Protein AF-A0A800DPT1-F1 (afdb_monomer_lite)

pLDDT: mean 88.55, std 8.35, range [50.19, 98.31]

Structure (mmCIF, N/CA/C/O backbone):
data_AF-A0A800DPT1-F1
#
_entry.id   AF-A0A800DPT1-F1
#
loop_
_atom_site.group_PDB
_atom_site.id
_atom_site.type_symbol
_atom_site.label_atom_id
_atom_site.label_alt_id
_atom_site.label_comp_id
_atom_site.label_asym_id
_atom_site.label_entity_id
_atom_site.label_seq_id
_atom_site.pdbx_PDB_ins_code
_atom_site.Cartn_x
_atom_site.Cartn_y
_atom_site.Cartn_z
_atom_site.occupancy
_atom_site.B_iso_or_equiv
_atom_site.auth_seq_id
_atom_site.auth_comp_id
_atom_site.auth_asym_id
_atom_site.auth_atom_id
_atom_site.pdbx_PDB_model_num
ATOM 1 N N . MET A 1 1 ? -18.179 3.744 8.480 1.00 50.19 1 MET A N 1
ATOM 2 C CA . MET A 1 1 ? -17.942 2.940 9.704 1.00 50.19 1 MET A CA 1
ATOM 3 C C . MET A 1 1 ? -17.709 1.507 9.277 1.00 50.19 1 MET A C 1
ATOM 5 O O . MET A 1 1 ? -18.577 0.969 8.603 1.00 50.19 1 MET A O 1
ATOM 9 N N . SER A 1 2 ? -16.571 0.901 9.620 1.00 64.25 2 SER A N 1
ATOM 10 C CA . SER A 1 2 ? -16.361 -0.520 9.326 1.00 64.25 2 SER A CA 1
ATOM 11 C C . SER A 1 2 ? -17.276 -1.375 10.207 1.00 64.25 2 SER A C 1
ATOM 13 O O . SER A 1 2 ? -17.475 -1.091 11.391 1.00 64.25 2 SER A O 1
ATOM 15 N N . SER A 1 3 ? -17.874 -2.408 9.622 1.00 71.88 3 SER A N 1
ATOM 16 C CA . SER A 1 3 ? -18.815 -3.311 10.294 1.00 71.88 3 SER A CA 1
ATOM 17 C C . SER A 1 3 ? -18.182 -4.018 11.504 1.00 71.88 3 SER A C 1
ATOM 19 O O . SER A 1 3 ? -18.831 -4.177 12.540 1.00 71.88 3 SER A O 1
ATOM 21 N N . SER A 1 4 ? -16.879 -4.304 11.440 1.00 73.38 4 SER A N 1
ATOM 22 C CA . SER A 1 4 ? -16.070 -4.811 12.557 1.00 73.38 4 SER A CA 1
ATOM 23 C C . SER A 1 4 ? -16.075 -3.917 13.804 1.00 73.38 4 SER A C 1
ATOM 25 O O . SER A 1 4 ? -16.118 -4.417 14.928 1.00 73.38 4 SER A O 1
ATOM 27 N N . VAL A 1 5 ? -16.036 -2.588 13.647 1.00 72.31 5 VAL A N 1
ATOM 28 C CA . VAL A 1 5 ? -16.078 -1.645 14.783 1.00 72.31 5 VAL A CA 1
ATOM 29 C C . VAL A 1 5 ? -17.421 -1.732 15.498 1.00 72.31 5 VAL A C 1
ATOM 31 O O . VAL A 1 5 ? -17.478 -1.713 16.730 1.00 72.31 5 VAL A O 1
ATOM 34 N N . LEU A 1 6 ? -18.500 -1.857 14.725 1.00 81.69 6 LEU A N 1
ATOM 35 C CA . LEU A 1 6 ? -19.847 -1.996 15.261 1.00 81.69 6 LEU A CA 1
ATOM 36 C C . LEU A 1 6 ? -19.978 -3.292 16.073 1.00 81.69 6 LEU A C 1
ATOM 38 O O . LEU A 1 6 ? -20.533 -3.265 17.169 1.00 81.69 6 LEU A O 1
ATOM 42 N N . ALA A 1 7 ? -19.399 -4.394 15.583 1.00 85.25 7 ALA A N 1
ATOM 43 C CA . ALA A 1 7 ? -19.399 -5.680 16.277 1.00 85.25 7 ALA A CA 1
ATOM 44 C C . ALA A 1 7 ? -18.674 -5.608 17.635 1.00 85.25 7 ALA A C 1
ATOM 46 O O . ALA A 1 7 ? -19.213 -6.047 18.652 1.00 85.25 7 ALA A O 1
ATOM 47 N N . VAL A 1 8 ? -17.491 -4.985 17.699 1.00 82.31 8 VAL A N 1
ATOM 48 C CA . VAL A 1 8 ? -16.761 -4.820 18.973 1.00 82.31 8 VAL A CA 1
ATOM 49 C C . VAL A 1 8 ? -17.542 -3.936 19.956 1.00 82.31 8 VAL A C 1
ATOM 51 O O . VAL A 1 8 ? -17.679 -4.282 21.133 1.00 82.31 8 VAL A O 1
ATOM 54 N N . ALA A 1 9 ? -18.122 -2.828 19.487 1.00 81.44 9 ALA A N 1
ATOM 55 C CA . ALA A 1 9 ? -18.958 -1.962 20.320 1.00 81.44 9 ALA A CA 1
ATOM 56 C C . ALA A 1 9 ? -20.220 -2.685 20.829 1.00 81.44 9 ALA A C 1
ATOM 58 O O . ALA A 1 9 ? -20.610 -2.520 21.986 1.00 81.44 9 ALA A O 1
ATOM 59 N N . GLN A 1 10 ? -20.834 -3.526 19.995 1.00 87.62 10 GLN A N 1
ATOM 60 C CA . GLN A 1 10 ? -21.998 -4.339 20.343 1.00 87.62 10 GLN A CA 1
ATOM 61 C C . GLN A 1 10 ? -21.670 -5.391 21.412 1.00 87.62 10 GLN A C 1
ATOM 63 O O . GLN A 1 10 ? -22.459 -5.584 22.341 1.00 87.62 10 GLN A O 1
ATOM 68 N N . ILE A 1 11 ? -20.488 -6.014 21.347 1.00 88.56 11 ILE A N 1
ATOM 69 C CA . ILE A 1 11 ? -19.992 -6.921 22.394 1.00 88.56 11 ILE A CA 1
ATOM 70 C C . ILE A 1 11 ? -19.881 -6.182 23.730 1.00 88.56 11 ILE A C 1
ATOM 72 O O . ILE A 1 11 ? -20.414 -6.650 24.738 1.00 88.56 11 ILE A O 1
ATOM 76 N N . LEU A 1 12 ? -19.269 -4.997 23.742 1.00 85.12 12 LEU A N 1
ATOM 77 C CA . LEU A 1 12 ? -19.164 -4.179 24.952 1.00 85.12 12 LEU A CA 1
ATOM 78 C C . LEU A 1 12 ? -20.539 -3.771 25.491 1.00 85.12 12 LEU A C 1
ATOM 80 O O . LEU A 1 12 ? -20.797 -3.924 26.684 1.00 85.12 12 LEU A O 1
ATOM 84 N N . ALA A 1 13 ? -21.449 -3.320 24.626 1.00 85.25 13 ALA A N 1
ATOM 85 C CA . ALA A 1 13 ? -22.810 -2.970 25.022 1.00 85.25 13 ALA A CA 1
ATOM 86 C C . ALA A 1 13 ? -23.535 -4.157 25.676 1.00 85.25 13 ALA A C 1
ATOM 88 O O . ALA A 1 13 ? -24.132 -3.997 26.742 1.00 85.25 13 ALA A O 1
ATOM 89 N N . SER A 1 14 ? -23.424 -5.358 25.098 1.00 90.75 14 SER A N 1
ATOM 90 C CA . SER A 1 14 ? -24.012 -6.571 25.678 1.00 90.75 14 SER A CA 1
ATOM 91 C C . SER A 1 14 ? -23.458 -6.876 27.077 1.00 90.75 14 SER A C 1
ATOM 93 O O . SER A 1 14 ? -24.219 -7.200 27.989 1.00 90.75 14 SER A O 1
ATOM 95 N N . PHE A 1 15 ? -22.151 -6.680 27.287 1.00 88.19 15 PHE A N 1
ATOM 96 C CA . PHE A 1 15 ? -21.505 -6.866 28.583 1.00 88.19 15 PHE A CA 1
ATOM 97 C C . PHE A 1 15 ? -21.986 -5.841 29.626 1.00 88.19 15 PHE A C 1
ATOM 99 O O . PHE A 1 15 ? -22.290 -6.201 30.765 1.00 88.19 15 PHE A O 1
ATOM 106 N N . PHE A 1 16 ? -22.124 -4.564 29.262 1.00 84.38 16 PHE A N 1
ATOM 107 C CA . PHE A 1 16 ? -22.626 -3.554 30.202 1.00 84.38 16 PHE A CA 1
ATOM 108 C C . PHE A 1 16 ? -24.087 -3.776 30.574 1.00 84.38 16 PHE A C 1
ATOM 110 O O . PHE A 1 16 ? -24.449 -3.613 31.741 1.00 84.38 16 PHE A O 1
ATOM 117 N N . ILE A 1 17 ? -24.919 -4.183 29.614 1.00 86.06 17 ILE A N 1
ATOM 118 C CA . ILE A 1 17 ? -26.337 -4.446 29.859 1.00 86.06 17 ILE A CA 1
ATOM 119 C C . ILE A 1 17 ? -26.505 -5.622 30.821 1.00 86.06 17 ILE A C 1
ATOM 121 O O . ILE A 1 17 ? -27.217 -5.483 31.818 1.00 86.06 17 ILE A O 1
ATOM 125 N N . ILE A 1 18 ? -25.812 -6.746 30.596 1.00 89.88 18 ILE A N 1
ATOM 126 C CA . ILE A 1 18 ? -25.925 -7.905 31.492 1.00 89.88 18 ILE A CA 1
ATOM 127 C C . ILE A 1 18 ? -25.439 -7.566 32.905 1.00 89.88 18 ILE A C 1
ATOM 129 O O . ILE A 1 18 ? -26.120 -7.887 33.881 1.00 89.88 18 ILE A O 1
ATOM 133 N N . VAL A 1 19 ? -24.320 -6.844 33.035 1.00 86.44 19 VAL A N 1
ATOM 134 C CA . VAL A 1 19 ? -23.781 -6.422 34.336 1.00 86.44 19 VAL A CA 1
ATOM 135 C C . VAL A 1 19 ? -24.754 -5.483 35.053 1.00 86.44 19 VAL A C 1
ATOM 137 O O . VAL A 1 19 ? -25.053 -5.696 36.231 1.00 86.44 19 VAL A O 1
ATOM 140 N N . ALA A 1 20 ? -25.309 -4.487 34.358 1.00 83.75 20 ALA A N 1
ATOM 141 C CA . ALA A 1 20 ? -26.284 -3.561 34.928 1.00 83.75 20 ALA A CA 1
ATOM 142 C C . ALA A 1 20 ? -27.559 -4.286 35.389 1.00 83.75 20 ALA A C 1
ATOM 144 O O . ALA A 1 20 ? -28.001 -4.093 36.525 1.00 83.75 20 ALA A O 1
ATOM 145 N N . CYS A 1 21 ? -28.118 -5.171 34.559 1.00 87.88 21 CYS A N 1
ATOM 146 C CA . CYS A 1 21 ? -29.296 -5.969 34.897 1.00 87.88 21 CYS A CA 1
ATOM 147 C C . CYS A 1 21 ? -29.053 -6.887 36.101 1.00 87.88 21 CYS A C 1
ATOM 149 O O . CYS A 1 21 ? -29.918 -6.988 36.974 1.00 87.88 21 CYS A O 1
ATOM 151 N N . ILE A 1 22 ? -27.872 -7.509 36.201 1.00 88.12 22 ILE A N 1
ATOM 152 C CA . ILE A 1 22 ? -27.491 -8.332 37.356 1.00 88.12 22 ILE A CA 1
ATOM 153 C C . ILE A 1 22 ? -27.412 -7.476 38.625 1.00 88.12 22 ILE A C 1
ATOM 155 O O . ILE A 1 22 ? -28.002 -7.838 39.645 1.00 88.12 22 ILE A O 1
ATOM 159 N N . ILE A 1 23 ? -26.733 -6.326 38.578 1.00 84.00 23 ILE A N 1
ATOM 160 C CA . ILE A 1 23 ? -26.585 -5.436 39.740 1.00 84.00 23 ILE A CA 1
ATOM 161 C C . ILE A 1 23 ? -27.954 -4.937 40.211 1.00 84.00 23 ILE A C 1
ATOM 163 O O . ILE A 1 23 ? -28.285 -5.063 41.395 1.00 84.00 23 ILE A O 1
ATOM 167 N N . ILE A 1 24 ? -28.772 -4.414 39.294 1.00 85.12 24 ILE A N 1
ATOM 168 C CA . ILE A 1 24 ? -30.122 -3.918 39.592 1.00 85.12 24 ILE A CA 1
ATOM 169 C C . ILE A 1 24 ? -30.985 -5.053 40.147 1.00 85.12 24 ILE A C 1
ATOM 171 O O . ILE A 1 24 ? -31.625 -4.890 41.188 1.00 85.12 24 ILE A O 1
ATOM 175 N N . GLY A 1 25 ? -30.947 -6.228 39.519 1.00 86.38 25 GLY A N 1
ATOM 176 C CA . GLY A 1 25 ? -31.664 -7.413 39.971 1.00 86.38 25 GLY A CA 1
ATOM 177 C C . GLY A 1 25 ? -31.289 -7.826 41.395 1.00 86.38 25 GLY A C 1
ATOM 178 O O . GLY A 1 25 ? -32.167 -8.024 42.234 1.00 86.38 25 GLY A O 1
ATOM 179 N N . ILE A 1 26 ? -29.995 -7.870 41.727 1.00 86.44 26 ILE A N 1
ATOM 180 C CA . ILE A 1 26 ? -29.515 -8.187 43.082 1.00 86.44 26 ILE A CA 1
ATOM 181 C C . ILE A 1 26 ? -29.998 -7.146 44.103 1.00 86.44 26 ILE A C 1
ATOM 183 O O . ILE A 1 26 ? -30.418 -7.507 45.211 1.00 86.44 26 ILE A O 1
ATOM 187 N N . LEU A 1 27 ? -29.965 -5.857 43.754 1.00 83.00 27 LEU A N 1
ATOM 188 C CA . LEU A 1 27 ? -30.471 -4.784 44.615 1.00 83.00 27 LEU A CA 1
ATOM 189 C C . LEU A 1 27 ? -31.980 -4.928 44.862 1.00 83.00 27 LEU A C 1
ATOM 191 O O . LEU A 1 27 ? -32.423 -4.833 46.012 1.00 83.00 27 LEU A O 1
ATOM 195 N N . MET A 1 28 ? -32.756 -5.233 43.820 1.00 85.69 28 MET A N 1
ATOM 196 C CA . MET A 1 28 ? -34.194 -5.487 43.921 1.00 85.69 28 MET A CA 1
ATOM 197 C C . MET A 1 28 ? -34.500 -6.731 44.764 1.00 85.69 28 MET A C 1
ATOM 199 O O . MET A 1 28 ? -35.394 -6.687 45.612 1.00 85.69 28 MET A O 1
ATOM 203 N N . ILE A 1 29 ? -33.726 -7.813 44.623 1.00 87.56 29 ILE A N 1
ATOM 204 C CA . ILE A 1 29 ? -33.856 -9.013 45.465 1.00 87.56 29 ILE A CA 1
ATOM 205 C C . ILE A 1 29 ? -33.628 -8.645 46.934 1.00 87.56 29 ILE A C 1
ATOM 207 O O . ILE A 1 29 ? -34.476 -8.938 47.779 1.00 87.56 29 ILE A O 1
ATOM 211 N N . LYS A 1 30 ? -32.546 -7.930 47.259 1.00 85.31 30 LYS A N 1
ATOM 212 C CA . LYS A 1 30 ? -32.282 -7.481 48.637 1.00 85.31 30 LYS A CA 1
ATOM 213 C C . LYS A 1 30 ? -33.417 -6.617 49.193 1.00 85.31 30 LYS A C 1
ATOM 215 O O . LYS A 1 30 ? -33.825 -6.802 50.340 1.00 85.31 30 LYS A O 1
ATOM 220 N N . HIS A 1 31 ? -33.949 -5.700 48.388 1.00 80.12 31 HIS A N 1
ATOM 221 C CA . HIS A 1 31 ? -35.068 -4.844 48.778 1.00 80.12 31 HIS A CA 1
ATOM 222 C C . HIS A 1 31 ? -36.358 -5.644 49.018 1.00 80.12 31 HIS A C 1
ATOM 224 O O . HIS A 1 31 ? -37.042 -5.449 50.022 1.00 80.12 31 HIS A O 1
ATOM 230 N N . SER A 1 32 ? -36.649 -6.613 48.152 1.00 85.50 32 SER A N 1
ATOM 231 C CA . SER A 1 32 ? -37.831 -7.470 48.258 1.00 85.50 32 SER A CA 1
ATOM 232 C C . SER A 1 32 ? -37.822 -8.364 49.503 1.00 85.50 32 SER A C 1
ATOM 234 O O . SER A 1 32 ? -38.871 -8.593 50.102 1.00 85.50 32 SER A O 1
ATOM 236 N N . ILE A 1 33 ? -36.642 -8.841 49.931 1.00 86.44 33 ILE A N 1
ATOM 237 C CA . ILE A 1 33 ? -36.474 -9.606 51.173 1.00 86.44 33 ILE A CA 1
ATOM 238 C C . ILE A 1 33 ? -36.823 -8.729 52.376 1.00 86.44 33 ILE A C 1
ATOM 240 O O . ILE A 1 33 ? -37.493 -9.196 53.291 1.00 86.44 33 ILE A O 1
ATOM 244 N N . ARG A 1 34 ? -36.434 -7.449 52.346 1.00 83.25 34 ARG A N 1
ATOM 245 C CA . ARG A 1 34 ? -36.701 -6.495 53.428 1.00 83.25 34 ARG A CA 1
ATOM 246 C C . ARG A 1 34 ? -38.187 -6.171 53.594 1.00 83.25 34 ARG A C 1
ATOM 248 O O . ARG A 1 34 ? -38.628 -5.997 54.720 1.00 83.25 34 ARG A O 1
ATOM 255 N N . ILE A 1 35 ? -38.935 -6.081 52.495 1.00 87.94 35 ILE A N 1
ATOM 256 C CA . ILE A 1 35 ? -40.368 -5.718 52.499 1.00 87.94 35 ILE A CA 1
ATOM 257 C C . ILE A 1 35 ? -41.266 -6.973 52.472 1.00 87.94 35 ILE A C 1
ATOM 259 O O . ILE A 1 35 ? -42.483 -6.870 52.412 1.00 87.94 35 ILE A O 1
ATOM 263 N N . GLN A 1 36 ? -40.677 -8.176 52.494 1.00 86.19 36 GLN A N 1
ATOM 264 C CA . GLN A 1 36 ? -41.390 -9.457 52.362 1.00 86.19 36 GLN A CA 1
ATOM 265 C C . GLN A 1 36 ? -42.333 -9.518 51.140 1.00 86.19 36 GLN A C 1
ATOM 267 O O . GLN A 1 36 ? -43.343 -10.216 51.137 1.00 86.19 36 GLN A O 1
ATOM 272 N N . SER A 1 37 ? -41.990 -8.812 50.058 1.00 87.81 37 SER A N 1
ATOM 273 C CA . SER A 1 37 ? -42.836 -8.732 48.865 1.00 87.81 37 SER A CA 1
ATOM 274 C C . SER A 1 37 ? -42.420 -9.762 47.817 1.00 87.81 37 SER A C 1
ATOM 276 O O . SER A 1 37 ? -41.357 -9.655 47.198 1.00 87.81 37 SER A O 1
ATOM 278 N N . ARG A 1 38 ? -43.293 -10.745 47.562 1.00 87.06 38 ARG A N 1
ATOM 279 C CA . ARG A 1 38 ? -43.097 -11.749 46.501 1.00 87.06 38 ARG A CA 1
ATOM 280 C C . ARG A 1 38 ? -43.136 -11.124 45.102 1.00 87.06 38 ARG A C 1
ATOM 282 O O . ARG A 1 38 ? -42.350 -11.512 44.245 1.00 87.06 38 ARG A O 1
ATOM 289 N N . SER A 1 39 ? -43.983 -10.112 44.895 1.00 89.12 39 SER A N 1
ATOM 290 C CA . SER A 1 39 ? -44.079 -9.380 43.622 1.00 89.12 39 SER A CA 1
ATOM 291 C C . SER A 1 39 ? -42.748 -8.719 43.241 1.00 89.12 39 SER A C 1
ATOM 293 O O . SER A 1 39 ? -42.298 -8.839 42.104 1.00 89.12 39 SER A O 1
ATOM 295 N N . GLN A 1 40 ? -42.057 -8.100 44.205 1.00 85.19 40 GLN A N 1
ATOM 296 C CA . GLN A 1 40 ? -40.758 -7.465 43.956 1.00 85.19 40 GLN A CA 1
ATOM 297 C C . GLN A 1 40 ? -39.647 -8.478 43.639 1.00 85.19 40 GLN A C 1
ATOM 299 O O . GLN A 1 40 ? -38.786 -8.188 42.812 1.00 85.19 40 GLN A O 1
ATOM 304 N N . ARG A 1 41 ? -39.685 -9.687 44.225 1.00 88.06 41 ARG A N 1
ATOM 305 C CA . ARG A 1 41 ? -38.762 -10.779 43.847 1.00 88.06 41 ARG A CA 1
ATOM 306 C C . ARG A 1 41 ? -38.955 -11.200 42.398 1.00 88.06 41 ARG A C 1
ATOM 308 O O . ARG A 1 41 ? -37.979 -11.340 41.673 1.00 88.06 41 ARG A O 1
ATOM 315 N N . ILE A 1 42 ? -40.208 -11.366 41.978 1.00 90.25 42 ILE A N 1
ATOM 316 C CA . ILE A 1 42 ? -40.543 -11.765 40.608 1.00 90.25 42 ILE A CA 1
ATOM 317 C C . ILE A 1 42 ? -40.060 -10.702 39.614 1.00 90.25 42 ILE A C 1
ATOM 319 O O . ILE A 1 42 ? -39.369 -11.043 38.659 1.00 90.25 42 ILE A O 1
ATOM 323 N N . LYS A 1 43 ? -40.325 -9.414 39.878 1.00 91.94 43 LYS A N 1
ATOM 324 C CA . LYS A 1 43 ? -39.810 -8.309 39.050 1.00 91.94 43 LYS A CA 1
ATOM 325 C C . LYS A 1 43 ? -38.283 -8.325 38.943 1.00 91.94 43 LYS A C 1
ATOM 327 O O . LYS A 1 43 ? -37.752 -8.106 37.862 1.00 91.94 43 LYS A O 1
ATOM 332 N N . ALA A 1 44 ? -37.580 -8.625 40.035 1.00 88.50 44 ALA A N 1
ATOM 333 C CA . ALA A 1 44 ? -36.124 -8.717 40.023 1.00 88.50 44 ALA A CA 1
ATOM 334 C C . ALA A 1 44 ? -35.613 -9.857 39.126 1.00 88.50 44 ALA A C 1
ATOM 336 O O . ALA A 1 44 ? -34.683 -9.652 38.350 1.00 88.50 44 ALA A O 1
ATOM 337 N N . TYR A 1 45 ? -36.241 -11.037 39.187 1.00 92.50 45 TYR A N 1
ATOM 338 C CA . TYR A 1 45 ? -35.901 -12.144 38.290 1.00 92.50 45 TYR A CA 1
ATOM 339 C C . TYR A 1 45 ? -36.174 -11.802 36.825 1.00 92.50 45 TYR A C 1
ATOM 341 O O . TYR A 1 45 ? -35.339 -12.110 35.980 1.00 92.50 45 TYR A O 1
ATOM 349 N N . PHE A 1 46 ? -37.274 -11.104 36.524 1.00 94.19 46 PHE A N 1
ATOM 350 C CA . PHE A 1 46 ? -37.546 -10.613 35.170 1.00 94.19 46 PHE A CA 1
ATOM 351 C C . PHE A 1 46 ? -36.456 -9.668 34.656 1.00 94.19 46 PHE A C 1
ATOM 353 O O . PHE A 1 46 ? -36.049 -9.801 33.507 1.00 94.19 46 PHE A O 1
ATOM 360 N N . VAL A 1 47 ? -35.944 -8.757 35.493 1.00 91.81 47 VAL A N 1
ATOM 361 C CA . VAL A 1 47 ? -34.845 -7.854 35.103 1.00 91.81 47 VAL A CA 1
ATOM 362 C C . VAL A 1 47 ? -33.570 -8.635 34.779 1.00 91.81 47 VAL A C 1
ATOM 364 O O . VAL A 1 47 ? -32.928 -8.353 33.771 1.00 91.81 47 VAL A O 1
ATOM 367 N N . ILE A 1 48 ? -33.214 -9.633 35.595 1.00 91.81 48 ILE A N 1
ATOM 368 C CA . ILE A 1 48 ? -32.011 -10.446 35.361 1.00 91.81 48 ILE A CA 1
ATOM 369 C C . ILE A 1 48 ? -32.174 -11.288 34.092 1.00 91.81 48 ILE A C 1
ATOM 371 O O . ILE A 1 48 ? -31.328 -11.217 33.208 1.00 91.81 48 ILE A O 1
ATOM 375 N N . ILE A 1 49 ? -33.262 -12.056 33.983 1.00 93.56 49 ILE A N 1
ATOM 376 C CA . ILE A 1 49 ? -33.504 -12.954 32.844 1.00 93.56 49 ILE A CA 1
ATOM 377 C C . ILE A 1 49 ? -33.636 -12.151 31.549 1.00 93.56 49 ILE A C 1
ATOM 379 O O . ILE A 1 49 ? -32.999 -12.492 30.557 1.00 93.56 49 ILE A O 1
ATOM 383 N N . GLY A 1 50 ? -34.407 -11.060 31.562 1.00 92.00 50 GLY A N 1
ATOM 384 C CA . GLY A 1 50 ? -34.546 -10.171 30.411 1.00 92.00 50 GLY A CA 1
ATOM 385 C C . GLY A 1 50 ? -33.209 -9.564 29.989 1.00 92.00 50 GLY A C 1
ATOM 386 O O . GLY A 1 50 ? -32.895 -9.554 28.803 1.00 92.00 50 GLY A O 1
ATOM 387 N N . GLY A 1 51 ? -32.384 -9.143 30.953 1.00 90.44 51 GLY A N 1
ATOM 388 C CA . GLY A 1 51 ? -31.030 -8.657 30.693 1.00 90.44 51 GLY A CA 1
ATOM 389 C C . GLY A 1 51 ? -30.126 -9.707 30.053 1.00 90.44 51 GLY A C 1
ATOM 390 O O . GLY A 1 51 ? -29.429 -9.397 29.090 1.00 90.44 51 GLY A O 1
ATOM 391 N N . VAL A 1 52 ? -30.165 -10.953 30.538 1.00 93.12 52 VAL A N 1
ATOM 392 C CA . VAL A 1 52 ? -29.412 -12.074 29.953 1.00 93.12 52 VAL A CA 1
ATOM 393 C C . VAL A 1 52 ? -29.862 -12.327 28.515 1.00 93.12 52 VAL A C 1
ATOM 395 O O . VAL A 1 52 ? -29.020 -12.328 27.628 1.00 93.12 52 VAL A O 1
ATOM 398 N N . VAL A 1 53 ? -31.169 -12.472 28.271 1.00 94.06 53 VAL A N 1
ATOM 399 C CA . VAL A 1 53 ? -31.728 -12.748 26.933 1.00 94.06 53 VAL A CA 1
ATOM 400 C C . VAL A 1 53 ? -31.414 -11.625 25.942 1.00 94.06 53 VAL A C 1
ATOM 402 O O . VAL A 1 53 ? -31.050 -11.882 24.798 1.00 94.06 53 VAL A O 1
ATOM 405 N N . PHE A 1 54 ? -31.528 -10.368 26.372 1.00 91.88 54 PHE A N 1
ATOM 406 C CA . PHE A 1 54 ? -31.207 -9.231 25.516 1.00 91.88 54 PHE A CA 1
ATOM 407 C C . PHE A 1 54 ? -29.709 -9.171 25.197 1.00 91.88 54 PHE A C 1
ATOM 409 O O . PHE A 1 54 ? -29.315 -8.966 24.051 1.00 91.88 54 PHE A O 1
ATOM 416 N N . SER A 1 55 ? -28.864 -9.405 26.202 1.00 90.69 55 SER A N 1
ATOM 417 C CA . SER A 1 55 ? -27.411 -9.364 26.032 1.00 90.69 55 SER A CA 1
ATOM 418 C C . SER A 1 55 ? -26.911 -10.507 25.155 1.00 90.69 55 SER A C 1
ATOM 420 O O . SER A 1 55 ? -26.061 -10.274 24.304 1.00 90.69 55 SER A O 1
ATOM 422 N N . THR A 1 56 ? -27.460 -11.719 25.280 1.00 92.44 56 THR A N 1
ATOM 423 C CA . THR A 1 56 ? -27.108 -12.833 24.385 1.00 92.44 56 THR A CA 1
ATOM 424 C C . THR A 1 56 ? -27.529 -12.557 22.943 1.00 92.44 56 THR A C 1
ATOM 426 O O . THR A 1 56 ? -26.757 -12.841 22.027 1.00 92.44 56 THR A O 1
ATOM 429 N N . GLY A 1 57 ? -28.700 -11.941 22.740 1.00 91.38 57 GLY A N 1
ATOM 430 C CA . GLY A 1 57 ? -29.183 -11.519 21.424 1.00 91.38 57 GLY A CA 1
ATOM 431 C C . GLY A 1 57 ? -28.296 -10.471 20.747 1.00 91.38 57 GLY A C 1
ATOM 432 O O . GLY A 1 57 ? -28.177 -10.477 19.528 1.00 91.38 57 GLY A O 1
ATOM 433 N N . LEU A 1 58 ? -27.625 -9.610 21.518 1.00 90.38 58 LEU A N 1
ATOM 434 C CA . LEU A 1 58 ? -26.634 -8.672 20.984 1.00 90.38 58 LEU A CA 1
ATOM 435 C C . LEU A 1 58 ? -25.247 -9.310 20.824 1.00 90.38 58 LEU A C 1
ATOM 437 O O . LEU A 1 58 ? -24.559 -9.031 19.849 1.00 90.38 58 LEU A O 1
ATOM 441 N N . PHE A 1 59 ? -24.823 -10.159 21.754 1.00 92.31 59 PHE A N 1
ATOM 442 C CA . PHE A 1 59 ? -23.460 -10.685 21.790 1.00 92.31 59 PHE A CA 1
ATOM 443 C C . PHE A 1 59 ? -23.165 -11.647 20.632 1.00 92.31 59 PHE A C 1
ATOM 445 O O . PHE A 1 59 ? -22.155 -11.506 19.944 1.00 92.31 59 PHE A O 1
ATOM 452 N N . TRP A 1 60 ? -24.049 -12.619 20.391 1.00 93.38 60 TRP A N 1
ATOM 453 C CA . TRP A 1 60 ? -23.764 -13.705 19.449 1.00 93.38 60 TRP A CA 1
ATOM 454 C C . TRP A 1 60 ? -23.674 -13.268 17.980 1.00 93.38 60 TRP A C 1
ATOM 456 O O . TRP A 1 60 ? -22.738 -13.697 17.305 1.00 93.38 60 TRP A O 1
ATOM 466 N N . PRO A 1 61 ? -24.544 -12.371 17.473 1.00 93.38 61 PRO A N 1
ATOM 467 C CA . PRO A 1 61 ? -24.404 -11.843 16.116 1.00 93.38 61 PRO A CA 1
ATOM 468 C C . PRO A 1 61 ? -23.086 -11.095 15.892 1.00 93.38 61 PRO A C 1
ATOM 470 O O . PRO A 1 61 ? -22.467 -11.238 14.841 1.00 93.38 61 PRO A O 1
ATOM 473 N N . ALA A 1 62 ? -22.622 -10.337 16.889 1.00 89.94 62 ALA A N 1
ATOM 474 C CA . ALA A 1 62 ? -21.357 -9.616 16.800 1.00 89.94 62 ALA A CA 1
ATOM 475 C C . ALA A 1 62 ? -20.147 -10.564 16.761 1.00 89.94 62 ALA A C 1
ATOM 477 O O . ALA A 1 62 ? -19.221 -10.357 15.979 1.00 89.94 62 ALA A O 1
ATOM 478 N N . ILE A 1 63 ? -20.172 -11.637 17.559 1.00 91.50 63 ILE A N 1
ATOM 479 C CA . ILE A 1 63 ? -19.140 -12.682 17.520 1.00 91.50 63 ILE A CA 1
ATOM 480 C C . ILE A 1 63 ? -19.149 -13.418 16.178 1.00 91.50 63 ILE A C 1
ATOM 482 O O . ILE A 1 63 ? -18.088 -13.617 15.593 1.00 91.50 63 ILE A O 1
ATOM 486 N N . ALA A 1 64 ? -20.326 -13.777 15.661 1.00 92.19 64 ALA A N 1
ATOM 487 C CA . ALA A 1 64 ? -20.447 -14.420 14.355 1.00 92.19 64 ALA A CA 1
ATOM 488 C C . ALA A 1 64 ? -19.875 -13.540 13.230 1.00 92.19 64 ALA A C 1
ATOM 490 O O . ALA A 1 64 ? -19.187 -14.043 12.343 1.00 92.19 64 ALA A O 1
ATOM 491 N N . HIS A 1 65 ? -20.098 -12.225 13.298 1.00 90.62 65 HIS A N 1
ATOM 492 C CA . HIS A 1 65 ? -19.522 -11.275 12.351 1.00 90.62 65 HIS A CA 1
ATOM 493 C C . HIS A 1 65 ? -17.989 -11.248 12.416 1.00 90.62 65 HIS A C 1
ATOM 495 O O . HIS A 1 65 ? -17.338 -11.421 11.390 1.00 90.62 65 HIS A O 1
ATOM 501 N N . LEU A 1 66 ? -17.405 -11.090 13.611 1.00 91.06 66 LEU A N 1
ATOM 502 C CA . LEU A 1 66 ? -15.944 -11.106 13.781 1.00 91.06 66 LEU A CA 1
ATOM 503 C C . LEU A 1 66 ? -15.326 -12.431 13.326 1.00 91.06 66 LEU A C 1
ATOM 505 O O . LEU A 1 66 ? -14.245 -12.439 12.749 1.00 91.06 66 LEU A O 1
ATOM 509 N N . TYR A 1 67 ? -16.015 -13.547 13.562 1.00 92.44 67 TYR A N 1
ATOM 510 C CA . TYR A 1 67 ? -15.567 -14.857 13.103 1.00 92.44 67 TYR A CA 1
ATOM 511 C C . TYR A 1 67 ? -15.609 -14.978 11.574 1.00 92.44 67 TYR A C 1
ATOM 513 O O . TYR A 1 67 ? -14.691 -15.525 10.975 1.00 92.44 67 TYR A O 1
ATOM 521 N N . THR A 1 68 ? -16.637 -14.420 10.934 1.00 93.31 68 THR A N 1
ATOM 522 C CA . THR A 1 68 ? -16.743 -14.398 9.467 1.00 93.31 68 THR A CA 1
ATOM 523 C C . THR A 1 68 ? -15.635 -13.550 8.843 1.00 93.31 68 THR A C 1
ATOM 525 O O . THR A 1 68 ? -15.013 -13.976 7.875 1.00 93.31 68 THR A O 1
ATOM 528 N N . GLU A 1 69 ? -15.335 -12.382 9.420 1.00 90.88 69 GLU A N 1
ATOM 529 C CA . GLU A 1 69 ? -14.193 -11.566 8.992 1.00 90.88 69 GLU A CA 1
ATOM 530 C C . GLU A 1 69 ? -12.869 -12.302 9.194 1.00 90.88 69 GLU A C 1
ATOM 532 O O . GLU A 1 69 ? -12.047 -12.330 8.284 1.00 90.88 69 GLU A O 1
ATOM 537 N N . TYR A 1 70 ? -12.679 -12.953 10.344 1.00 92.62 70 TYR A N 1
ATOM 538 C CA . TYR A 1 70 ? -11.486 -13.756 10.597 1.00 92.62 70 TYR A CA 1
ATOM 539 C C . TYR A 1 70 ? -11.290 -14.842 9.530 1.00 92.62 70 TYR A C 1
ATOM 541 O O . TYR A 1 70 ? -10.196 -14.954 8.986 1.00 92.62 70 TYR A O 1
ATOM 549 N N . LEU A 1 71 ? -12.343 -15.587 9.172 1.00 92.69 71 LEU A N 1
ATOM 550 C CA . LEU A 1 71 ? -12.280 -16.599 8.112 1.00 92.69 71 LEU A CA 1
ATOM 551 C C . LEU A 1 71 ? -11.918 -15.998 6.746 1.00 92.69 71 LEU A C 1
ATOM 553 O O . LEU A 1 71 ? -11.186 -16.622 5.980 1.00 92.69 71 LEU A O 1
ATOM 557 N N . TRP A 1 72 ? -12.403 -14.791 6.441 1.00 93.06 72 TRP A N 1
ATOM 558 C CA . TRP A 1 72 ? -12.064 -14.099 5.196 1.00 93.06 72 TRP A CA 1
ATOM 559 C C . TRP A 1 72 ? -10.581 -13.710 5.147 1.00 93.06 72 TRP A C 1
ATOM 561 O O . TRP A 1 72 ? -9.898 -14.007 4.172 1.00 93.06 72 TRP A O 1
ATOM 571 N N . PHE A 1 73 ? -10.053 -13.131 6.230 1.00 91.69 73 PHE A N 1
ATOM 572 C CA . PHE A 1 73 ? -8.622 -12.832 6.352 1.00 91.69 73 PHE A CA 1
ATOM 573 C C . PHE A 1 73 ? -7.763 -14.099 6.327 1.00 91.69 73 PHE A C 1
ATOM 575 O O . PHE A 1 73 ? -6.709 -14.110 5.696 1.00 91.69 73 PHE A O 1
ATOM 582 N N . GLN A 1 74 ? -8.218 -15.173 6.973 1.00 92.50 74 GLN A N 1
ATOM 583 C CA . GLN A 1 74 ? -7.537 -16.465 6.969 1.00 92.50 74 GLN A CA 1
ATOM 584 C C . GLN A 1 74 ? -7.449 -17.047 5.554 1.00 92.50 74 GLN A C 1
ATOM 586 O O . GLN A 1 74 ? -6.401 -17.557 5.172 1.00 92.50 74 GLN A O 1
ATOM 591 N N . HIS A 1 75 ? -8.511 -16.930 4.753 1.00 93.12 75 HIS A N 1
ATOM 592 C CA . HIS A 1 75 ? -8.510 -17.393 3.365 1.00 93.12 75 HIS A CA 1
ATOM 593 C C . HIS A 1 75 ? -7.470 -16.673 2.491 1.00 93.12 75 HIS A C 1
ATOM 595 O O . HIS A 1 75 ? -6.969 -17.252 1.532 1.00 93.12 75 HIS A O 1
ATOM 601 N N . LEU A 1 76 ? -7.121 -15.434 2.845 1.00 90.62 76 LEU A N 1
ATOM 602 C CA . LEU A 1 76 ? -6.104 -14.627 2.169 1.00 90.62 76 LEU A CA 1
ATOM 603 C C . LEU A 1 76 ? -4.713 -14.717 2.826 1.00 90.62 76 LEU A C 1
ATOM 605 O O . LEU A 1 76 ? -3.835 -13.939 2.473 1.00 90.62 76 LEU A O 1
ATOM 609 N N . ASN A 1 77 ? -4.504 -15.621 3.794 1.00 89.62 77 ASN A N 1
ATOM 610 C CA . ASN A 1 77 ? -3.280 -15.715 4.605 1.00 89.62 77 ASN A CA 1
ATOM 611 C C . ASN A 1 77 ? -2.915 -14.422 5.374 1.00 89.62 77 ASN A C 1
ATOM 613 O O . ASN A 1 77 ? -1.765 -14.218 5.744 1.00 89.62 77 ASN A O 1
ATOM 617 N N . TYR A 1 78 ? -3.895 -13.566 5.682 1.00 89.00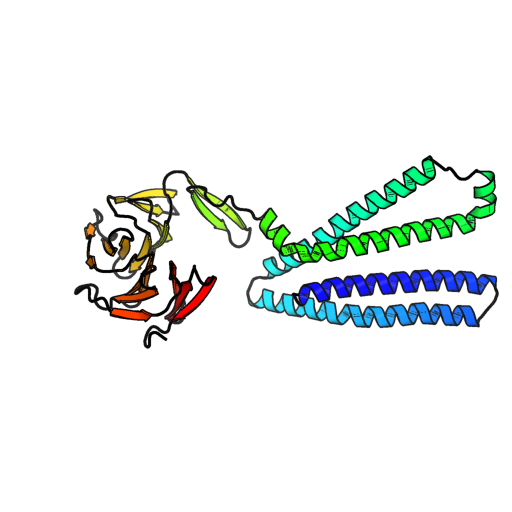 78 TYR A N 1
ATOM 618 C CA . TYR A 1 78 ? -3.715 -12.315 6.436 1.00 89.00 78 TYR A CA 1
ATOM 619 C C . TYR A 1 78 ? -4.260 -12.394 7.874 1.00 89.00 78 TYR A C 1
ATOM 621 O O . TYR A 1 78 ? -4.697 -11.396 8.453 1.00 89.00 78 TYR A O 1
ATOM 629 N N . GLU A 1 79 ? -4.250 -13.575 8.497 1.00 90.38 79 GLU A N 1
ATOM 630 C CA . GLU A 1 79 ? -4.776 -13.758 9.860 1.00 90.38 79 GLU A CA 1
ATOM 631 C C . GLU A 1 79 ? -4.068 -12.881 10.908 1.00 90.38 79 GLU A C 1
ATOM 633 O O . GLU A 1 79 ? -4.709 -12.336 11.814 1.00 90.38 79 GLU A O 1
ATOM 638 N N . SER A 1 80 ? -2.758 -12.677 10.745 1.00 86.62 80 SER A N 1
ATOM 639 C CA . SER A 1 80 ? -1.938 -11.823 11.605 1.00 86.62 80 SER A CA 1
ATOM 640 C C . SER A 1 80 ? -2.404 -10.365 11.556 1.00 86.62 80 SER A C 1
ATOM 642 O O . SER A 1 80 ? -2.486 -9.707 12.596 1.00 86.62 80 SER A O 1
ATOM 644 N N . VAL A 1 81 ? -2.796 -9.879 10.373 1.00 87.12 81 VAL A N 1
ATOM 645 C CA . VAL A 1 81 ? -3.320 -8.524 10.155 1.00 87.12 81 VAL A CA 1
ATOM 646 C C . VAL A 1 81 ? -4.642 -8.340 10.894 1.00 87.12 81 VAL A C 1
ATOM 648 O O . VAL A 1 81 ? -4.794 -7.375 11.646 1.00 87.12 81 VAL A O 1
ATOM 651 N N . PHE A 1 82 ? -5.576 -9.288 10.756 1.00 90.19 82 PHE A N 1
ATOM 652 C CA . PHE A 1 82 ? -6.856 -9.241 11.469 1.00 90.19 82 PHE A CA 1
ATOM 653 C C . PHE A 1 82 ? -6.658 -9.187 12.986 1.00 90.19 82 PHE A C 1
ATOM 655 O O . PHE A 1 82 ? -7.228 -8.327 13.666 1.00 90.19 82 PHE A O 1
ATOM 662 N N . LEU A 1 83 ? -5.819 -10.079 13.524 1.00 89.38 83 LEU A N 1
ATOM 663 C CA . LEU A 1 83 ? -5.529 -10.120 14.954 1.00 89.38 83 LEU A CA 1
ATOM 664 C C . LEU A 1 83 ? -4.871 -8.823 15.428 1.00 89.38 83 LEU A C 1
ATOM 666 O O . LEU A 1 83 ? -5.256 -8.301 16.474 1.00 89.38 83 LEU A O 1
ATOM 670 N N . LYS A 1 84 ? -3.941 -8.254 14.653 1.00 89.69 84 LYS A N 1
ATOM 671 C CA . LYS A 1 84 ? -3.297 -6.973 14.973 1.00 89.69 84 LYS A CA 1
ATOM 672 C C . LYS A 1 84 ? -4.328 -5.847 15.062 1.00 89.69 84 LYS A C 1
ATOM 674 O O . LYS A 1 84 ? -4.366 -5.153 16.075 1.00 89.69 84 LYS A O 1
ATOM 679 N N . ILE A 1 85 ? -5.235 -5.733 14.088 1.00 89.38 85 ILE A N 1
ATOM 680 C CA . ILE A 1 85 ? -6.329 -4.745 14.103 1.00 89.38 85 ILE A CA 1
ATOM 681 C C . ILE A 1 85 ? -7.233 -4.943 15.329 1.00 89.38 85 ILE A C 1
ATOM 683 O O . ILE A 1 85 ? -7.528 -3.984 16.052 1.00 89.38 85 ILE A O 1
ATOM 687 N N . LEU A 1 86 ? -7.664 -6.181 15.593 1.00 90.06 86 LEU A N 1
ATOM 688 C CA . LEU A 1 86 ? -8.551 -6.505 16.710 1.00 90.06 86 LEU A CA 1
ATOM 689 C C . LEU A 1 86 ? -7.899 -6.182 18.062 1.00 90.06 86 LEU A C 1
ATOM 691 O O . LEU A 1 86 ? -8.514 -5.523 18.905 1.00 90.06 86 LEU A O 1
ATOM 695 N N . PHE A 1 87 ? -6.650 -6.604 18.267 1.00 91.06 87 PHE A N 1
ATOM 696 C CA . PHE A 1 87 ? -5.920 -6.353 19.506 1.00 91.06 87 PHE A CA 1
ATOM 697 C C . PHE A 1 87 ? -5.632 -4.871 19.712 1.00 91.06 87 PHE A C 1
ATOM 699 O O . PHE A 1 87 ? -5.803 -4.387 20.829 1.00 91.06 87 PHE A O 1
ATOM 706 N N . THR A 1 88 ? -5.266 -4.125 18.669 1.00 91.31 88 THR A N 1
ATOM 707 C CA . THR A 1 88 ? -5.039 -2.679 18.781 1.00 91.31 88 THR A CA 1
ATOM 708 C C . THR A 1 88 ? -6.290 -1.941 19.249 1.00 91.31 88 THR A C 1
ATOM 710 O O . THR A 1 88 ? -6.204 -1.091 20.135 1.00 91.31 88 THR A O 1
ATOM 713 N N . ARG A 1 89 ? -7.473 -2.303 18.741 1.00 89.94 89 ARG A N 1
ATOM 714 C CA . ARG A 1 89 ? -8.738 -1.714 19.210 1.00 89.94 89 ARG A CA 1
ATOM 715 C C . ARG A 1 89 ? -8.961 -1.980 20.699 1.00 89.94 89 ARG A C 1
ATOM 717 O O . ARG A 1 89 ? -9.217 -1.046 21.458 1.00 89.94 89 ARG A O 1
ATOM 724 N N . TRP A 1 90 ? -8.804 -3.228 21.141 1.00 90.62 90 TRP A N 1
ATOM 725 C CA . TRP A 1 90 ? -8.939 -3.574 22.560 1.00 90.62 90 TRP A CA 1
ATOM 726 C C . TRP A 1 90 ? -7.891 -2.891 23.442 1.00 90.62 90 TRP A C 1
ATOM 728 O O . TRP A 1 90 ? -8.221 -2.452 24.542 1.00 90.62 90 TRP A O 1
ATOM 738 N N . GLN A 1 91 ? -6.656 -2.742 22.963 1.00 92.56 91 GLN A N 1
ATOM 739 C CA . GLN A 1 91 ? -5.604 -2.007 23.663 1.00 92.56 91 GLN A CA 1
ATOM 740 C C . GLN A 1 91 ? -5.975 -0.534 23.855 1.00 92.56 91 GLN A C 1
ATOM 742 O O . GLN A 1 91 ? -5.838 -0.021 24.964 1.00 92.56 91 GLN A O 1
ATOM 747 N N . LEU A 1 92 ? -6.494 0.131 22.818 1.00 92.62 92 LEU A N 1
ATOM 748 C CA . LEU A 1 92 ? -6.950 1.520 22.910 1.00 92.62 92 LEU A CA 1
ATOM 749 C C . LEU A 1 92 ? -8.121 1.666 23.887 1.00 92.62 92 LEU A C 1
ATOM 751 O O . LEU A 1 92 ? -8.083 2.533 24.761 1.00 92.62 92 LEU A O 1
ATOM 755 N N . PHE A 1 93 ? -9.117 0.778 23.806 1.00 92.56 93 PHE A N 1
ATOM 756 C CA . PHE A 1 93 ? -10.231 0.761 24.755 1.00 92.56 93 PHE A CA 1
ATOM 757 C C . PHE A 1 93 ? -9.743 0.609 26.200 1.00 92.56 93 PHE A C 1
ATOM 759 O O . PHE A 1 93 ? -10.060 1.440 27.051 1.00 92.56 93 PHE A O 1
ATOM 766 N N . LEU A 1 94 ? -8.959 -0.437 26.480 1.00 92.50 94 LEU A N 1
ATOM 767 C CA . LEU A 1 94 ? -8.493 -0.750 27.830 1.00 92.50 94 LEU A CA 1
ATOM 768 C C . LEU A 1 94 ? -7.543 0.322 28.371 1.00 92.50 94 LEU A C 1
ATOM 770 O O . LEU A 1 94 ? -7.640 0.672 29.546 1.00 92.50 94 LEU A O 1
ATOM 774 N N . GLY A 1 95 ? -6.665 0.871 27.530 1.00 94.31 95 GLY A N 1
ATOM 775 C CA . GLY A 1 95 ? -5.731 1.928 27.909 1.00 94.31 95 GLY A CA 1
ATOM 776 C C . GLY A 1 95 ? -6.456 3.191 28.366 1.00 94.31 95 GLY A C 1
ATOM 777 O O . GLY A 1 95 ? -6.247 3.659 29.486 1.00 94.31 95 GLY A O 1
ATOM 778 N N . PHE A 1 96 ? -7.373 3.708 27.548 1.00 94.62 96 PHE A N 1
ATOM 779 C CA . PHE A 1 96 ? -8.093 4.941 27.872 1.00 94.62 96 PHE A CA 1
ATOM 780 C C . PHE A 1 96 ? -9.173 4.750 28.937 1.00 94.62 96 PHE A C 1
ATOM 782 O O . PHE A 1 96 ? -9.319 5.607 29.812 1.00 94.62 96 PHE A O 1
ATOM 789 N N . ALA A 1 97 ? -9.878 3.613 28.943 1.00 93.19 97 ALA A N 1
ATOM 790 C CA . ALA A 1 97 ? -10.773 3.278 30.046 1.00 93.19 97 ALA A CA 1
ATOM 791 C C . ALA A 1 97 ? -9.989 3.164 31.365 1.00 93.19 97 ALA A C 1
ATOM 793 O O . ALA A 1 97 ? -10.431 3.682 32.389 1.00 93.19 97 ALA A O 1
ATOM 794 N N . GLY A 1 98 ? -8.796 2.562 31.344 1.00 94.88 98 GLY A N 1
ATOM 795 C CA . GLY A 1 98 ? -7.902 2.469 32.498 1.00 94.88 98 GLY A CA 1
ATOM 796 C C . GLY A 1 98 ? -7.466 3.838 33.024 1.00 94.88 98 GLY A C 1
ATOM 797 O O . GLY A 1 98 ? -7.586 4.097 34.224 1.00 94.88 98 GLY A O 1
ATOM 798 N N . ILE A 1 99 ? -7.046 4.744 32.135 1.00 96.50 99 ILE A N 1
ATOM 799 C CA . ILE A 1 99 ? -6.714 6.135 32.487 1.00 96.50 99 ILE A CA 1
ATOM 800 C C . ILE A 1 99 ? -7.917 6.827 33.143 1.00 96.50 99 ILE A C 1
ATOM 802 O O . ILE A 1 99 ? -7.774 7.446 34.199 1.00 96.50 99 ILE A O 1
ATOM 806 N N . ALA A 1 100 ? -9.117 6.672 32.577 1.00 95.44 100 ALA A N 1
ATOM 807 C CA . ALA A 1 100 ? -10.335 7.252 33.133 1.00 95.44 100 ALA A CA 1
ATOM 808 C C . ALA A 1 100 ? -10.692 6.665 34.512 1.00 95.44 100 ALA A C 1
ATOM 810 O O . ALA A 1 100 ? -11.057 7.415 35.419 1.00 95.44 100 ALA A O 1
ATOM 811 N N . VAL A 1 101 ? -10.538 5.345 34.713 1.00 95.62 101 VAL A N 1
ATOM 812 C CA . VAL A 1 101 ? -10.721 4.707 36.034 1.00 95.62 101 VAL A CA 1
ATOM 813 C C . VAL A 1 101 ? -9.740 5.297 37.045 1.00 95.62 101 VAL A C 1
ATOM 815 O O . VAL A 1 101 ? -10.150 5.646 38.152 1.00 95.62 101 VAL A O 1
ATOM 818 N N . GLY A 1 102 ? -8.467 5.444 36.668 1.00 94.69 102 GLY A N 1
ATOM 819 C CA . GLY A 1 102 ? -7.438 6.043 37.516 1.00 94.69 102 GLY A CA 1
ATOM 820 C C . GLY A 1 102 ? -7.781 7.478 37.911 1.00 94.69 102 GLY A C 1
ATOM 821 O O . GLY A 1 102 ? -7.765 7.812 39.095 1.00 94.69 102 GLY A O 1
ATOM 822 N N . PHE A 1 103 ? -8.173 8.307 36.942 1.00 96.44 103 PHE A N 1
ATOM 823 C CA . PHE A 1 103 ? -8.543 9.702 37.173 1.00 96.44 103 PHE A CA 1
ATOM 824 C C . PHE A 1 103 ? -9.782 9.848 38.071 1.00 96.44 103 PHE A C 1
ATOM 826 O O . PHE A 1 103 ? -9.758 10.582 39.062 1.00 96.44 103 PHE A O 1
ATOM 833 N N . LEU A 1 104 ? -10.874 9.142 37.765 1.00 93.94 104 LEU A N 1
ATOM 834 C CA . LEU A 1 104 ? -12.109 9.209 38.553 1.00 93.94 104 LEU A CA 1
ATOM 835 C C . LEU A 1 104 ? -11.928 8.600 39.951 1.00 93.94 104 LEU A C 1
ATOM 837 O O . LEU A 1 104 ? -12.425 9.145 40.939 1.00 93.94 104 LEU A O 1
ATOM 841 N N . GLY A 1 105 ? -11.179 7.500 40.051 1.00 91.56 105 GLY A N 1
ATOM 842 C CA . GLY A 1 105 ? -10.836 6.860 41.318 1.00 91.56 105 GLY A CA 1
ATOM 843 C C . GLY A 1 105 ? -9.993 7.765 42.213 1.00 91.56 105 GLY A C 1
ATOM 844 O O . GLY A 1 105 ? -10.305 7.918 43.394 1.00 91.56 105 GLY A O 1
ATOM 845 N N . LEU A 1 106 ? -8.977 8.428 41.651 1.00 93.88 106 LEU A N 1
ATOM 846 C CA . LEU A 1 106 ? -8.145 9.387 42.376 1.00 93.88 106 LEU A CA 1
ATOM 847 C C . LEU A 1 106 ? -8.972 10.567 42.899 1.00 93.88 106 LEU A C 1
ATOM 849 O O . LEU A 1 106 ? -8.845 10.924 44.069 1.00 93.88 106 LEU A O 1
ATOM 853 N N . ASN A 1 107 ? -9.874 11.119 42.083 1.00 91.88 107 ASN A N 1
ATOM 854 C CA . ASN A 1 107 ? -10.787 12.179 42.520 1.00 91.88 107 ASN A CA 1
ATOM 855 C C . ASN A 1 107 ? -11.654 11.744 43.712 1.00 91.88 107 ASN A C 1
ATOM 857 O O . ASN A 1 107 ? -11.816 12.496 44.672 1.00 91.88 107 ASN A O 1
ATOM 861 N N . LEU A 1 108 ? -12.165 10.510 43.701 1.00 88.25 108 LEU A N 1
ATOM 862 C CA . LEU A 1 108 ? -12.929 9.947 44.819 1.00 88.25 108 LEU A CA 1
ATOM 863 C C . LEU A 1 108 ? -12.084 9.732 46.081 1.00 88.25 108 LEU A C 1
ATOM 865 O O . LEU A 1 108 ? -12.576 9.931 47.195 1.00 88.25 108 LEU A O 1
ATOM 869 N N . LEU A 1 109 ? -10.818 9.337 45.932 1.00 87.94 109 LEU A N 1
ATOM 870 C CA . LEU A 1 109 ? -9.886 9.220 47.055 1.00 87.94 109 LEU A CA 1
ATOM 871 C C . LEU A 1 109 ? -9.593 10.590 47.677 1.00 87.94 109 LEU A C 1
ATOM 873 O O . LEU A 1 109 ? -9.677 10.729 48.897 1.00 87.94 109 LEU A O 1
ATOM 877 N N . ILE A 1 110 ? -9.329 11.605 46.849 1.00 90.19 110 ILE A N 1
ATOM 878 C CA . ILE A 1 110 ? -9.095 12.984 47.297 1.00 90.19 110 ILE A CA 1
ATOM 879 C C . ILE A 1 110 ? -10.344 13.545 47.984 1.00 90.19 110 ILE A C 1
ATOM 881 O O . ILE A 1 110 ? -10.244 14.091 49.082 1.00 90.19 110 ILE A O 1
ATOM 885 N N . ALA A 1 111 ? -11.533 13.353 47.405 1.00 86.62 111 ALA A N 1
ATOM 886 C CA . ALA A 1 111 ? -12.790 13.794 48.009 1.00 86.62 111 ALA A CA 1
ATOM 887 C C . ALA A 1 111 ? -13.010 13.172 49.400 1.00 86.62 111 ALA A C 1
ATOM 889 O O . ALA A 1 111 ? -13.384 13.867 50.347 1.00 86.62 111 ALA A O 1
ATOM 890 N N . ASN A 1 112 ? -12.709 11.878 49.554 1.00 83.81 112 ASN A N 1
ATOM 891 C CA . ASN A 1 112 ? -12.781 11.194 50.846 1.00 83.81 112 ASN A CA 1
ATOM 892 C C . ASN A 1 112 ? -11.728 11.681 51.853 1.00 83.81 112 ASN A C 1
ATOM 894 O O . ASN A 1 112 ? -11.978 11.622 53.059 1.00 83.81 112 ASN A O 1
ATOM 898 N N . ALA A 1 113 ? -10.563 12.132 51.382 1.00 87.00 113 ALA A N 1
ATOM 899 C CA . ALA A 1 113 ? -9.514 12.691 52.228 1.00 87.00 113 ALA A CA 1
ATOM 900 C C . ALA A 1 113 ? -9.866 14.104 52.723 1.00 87.00 113 ALA A C 1
ATOM 902 O O . ALA A 1 113 ? -9.653 14.405 53.895 1.00 87.00 113 ALA A O 1
ATOM 903 N N . LEU A 1 114 ? -10.443 14.946 51.858 1.00 90.19 114 LEU A N 1
ATOM 904 C CA . LEU A 1 114 ? -10.820 16.327 52.180 1.00 90.19 114 LEU A CA 1
ATOM 905 C C . LEU A 1 114 ? -12.095 16.421 53.029 1.00 90.19 114 LEU A C 1
ATOM 907 O O . LEU A 1 114 ? -12.208 17.305 53.874 1.00 90.19 114 LEU A O 1
ATOM 911 N N . CYS A 1 115 ? -13.061 15.523 52.826 1.00 84.69 115 CYS A N 1
ATOM 912 C CA . CYS A 1 115 ? -14.323 15.496 53.569 1.00 84.69 115 CYS A CA 1
ATOM 913 C C . CYS A 1 115 ? -14.558 14.121 54.215 1.00 84.69 115 CYS A C 1
ATOM 915 O O . CYS A 1 115 ? -15.436 13.362 53.790 1.00 84.69 115 CYS A O 1
ATOM 917 N N . PRO A 1 116 ? -13.786 13.768 55.259 1.00 79.81 116 PRO A N 1
ATOM 918 C CA . PRO A 1 116 ? -13.896 12.464 55.887 1.00 79.81 116 PRO A CA 1
ATOM 919 C C . PRO A 1 116 ? -15.212 12.330 56.662 1.00 79.81 116 PRO A C 1
ATOM 921 O O . PRO A 1 116 ? -15.523 13.093 57.574 1.00 79.81 116 PRO A O 1
ATOM 924 N N . VAL A 1 117 ? -15.971 11.279 56.357 1.00 74.44 117 VAL A N 1
ATOM 925 C CA . VAL A 1 117 ? -17.201 10.940 57.086 1.00 74.44 117 VAL A CA 1
ATOM 926 C C . VAL A 1 117 ? -16.873 10.562 58.538 1.00 74.44 117 VAL A C 1
ATOM 928 O O . VAL A 1 117 ? -16.060 9.656 58.770 1.00 74.44 117 VAL A O 1
ATOM 931 N N . SER A 1 118 ? -17.527 11.195 59.519 1.00 79.06 118 SER A N 1
ATOM 932 C CA . SER A 1 118 ? -17.276 10.947 60.949 1.00 79.06 118 SER A CA 1
ATOM 933 C C . SER A 1 118 ? -17.443 9.465 61.323 1.00 79.06 118 SER A C 1
ATOM 935 O O . SER A 1 118 ? -18.268 8.738 60.758 1.00 79.06 118 SER A O 1
ATOM 937 N N . ARG A 1 119 ? -16.639 8.975 62.280 1.00 75.62 119 ARG A N 1
ATOM 938 C CA . ARG A 1 119 ? -16.654 7.555 62.698 1.00 75.62 119 ARG A CA 1
ATOM 939 C C . ARG A 1 119 ? -18.028 7.109 63.203 1.00 75.62 119 ARG A C 1
ATOM 941 O O . ARG A 1 119 ? -18.431 5.978 62.935 1.00 75.62 119 ARG A O 1
ATOM 948 N N . GLU A 1 120 ? -18.739 7.987 63.898 1.00 79.25 120 GLU A N 1
ATOM 949 C CA . GLU A 1 120 ? -20.067 7.723 64.457 1.00 79.25 120 GLU A CA 1
ATOM 950 C C . GLU A 1 120 ? -21.121 7.571 63.357 1.00 79.25 120 GLU A C 1
ATOM 952 O O . GLU A 1 120 ? -21.823 6.557 63.305 1.00 79.25 120 GLU A O 1
ATOM 957 N N . PHE A 1 121 ? -21.140 8.494 62.391 1.00 74.88 121 PHE A N 1
ATOM 958 C CA . PHE A 1 121 ? -22.038 8.413 61.241 1.00 74.88 121 PHE A CA 1
ATOM 959 C C . PHE A 1 121 ? -21.763 7.166 60.392 1.00 74.88 121 PHE A C 1
ATOM 961 O O . PHE A 1 121 ? -22.689 6.501 59.922 1.00 74.88 121 PHE A O 1
ATOM 968 N N . ARG A 1 122 ? -20.487 6.782 60.249 1.00 73.06 122 ARG A N 1
ATOM 969 C CA . ARG A 1 122 ? -20.061 5.584 59.506 1.00 73.06 122 ARG A CA 1
ATOM 970 C C . ARG A 1 122 ? -20.555 4.280 60.144 1.00 73.06 122 ARG A C 1
ATOM 972 O O . ARG A 1 122 ? -20.878 3.338 59.419 1.00 73.06 122 ARG A O 1
ATOM 979 N N . ARG A 1 123 ? -20.638 4.212 61.481 1.00 73.94 123 ARG A N 1
ATOM 980 C CA . ARG A 1 123 ? -21.214 3.058 62.202 1.00 73.94 123 ARG A CA 1
ATOM 981 C C . ARG A 1 123 ? -22.722 2.966 61.980 1.00 73.94 123 ARG A C 1
ATOM 983 O O . ARG A 1 123 ? -23.208 1.885 61.658 1.00 73.94 123 ARG A O 1
ATOM 990 N N . TRP A 1 124 ? -23.432 4.092 62.075 1.00 69.25 124 TRP A N 1
ATOM 991 C CA . TRP A 1 124 ? -24.885 4.153 61.873 1.00 69.25 124 TRP A CA 1
ATOM 992 C C . TRP A 1 124 ? -25.296 3.820 60.425 1.00 69.25 124 TRP A C 1
ATOM 994 O O . TRP A 1 124 ? -26.289 3.133 60.189 1.00 69.25 124 TRP A O 1
ATOM 1004 N N . THR A 1 125 ? -24.484 4.211 59.437 1.00 70.12 125 THR A N 1
ATOM 1005 C CA . THR A 1 125 ? -24.761 4.005 58.001 1.00 70.12 125 THR A CA 1
ATOM 1006 C C . THR A 1 125 ? -24.047 2.812 57.362 1.00 70.12 125 THR A C 1
ATOM 1008 O O . THR A 1 125 ? -24.132 2.648 56.146 1.00 70.12 125 THR A O 1
ATOM 1011 N N . ARG A 1 126 ? -23.381 1.932 58.126 1.00 66.94 126 ARG A N 1
ATOM 1012 C CA . ARG A 1 126 ? -22.445 0.911 57.597 1.00 66.94 126 ARG A CA 1
ATOM 1013 C C . ARG A 1 126 ? -22.958 0.129 56.376 1.00 66.94 126 ARG A C 1
ATOM 1015 O O . ARG A 1 126 ? -22.233 -0.014 55.397 1.00 66.94 126 ARG A O 1
ATOM 1022 N N . ARG A 1 127 ? -24.216 -0.339 56.388 1.00 63.03 127 ARG A N 1
ATOM 1023 C CA . ARG A 1 127 ? -24.836 -1.039 55.237 1.00 63.03 127 ARG A CA 1
ATOM 1024 C C . ARG A 1 127 ? -25.159 -0.118 54.052 1.00 63.03 127 ARG A C 1
ATOM 1026 O O . ARG A 1 127 ? -25.053 -0.556 52.912 1.00 63.03 127 ARG A O 1
ATOM 1033 N N . ARG A 1 128 ? -25.564 1.130 54.308 1.00 65.19 128 ARG A N 1
ATOM 1034 C CA . ARG A 1 128 ? -25.868 2.138 53.275 1.00 65.19 128 ARG A CA 1
ATOM 1035 C C . ARG A 1 128 ? -24.585 2.609 52.580 1.00 65.19 128 ARG A C 1
ATOM 1037 O O . ARG A 1 128 ? -24.575 2.691 51.361 1.00 65.19 128 ARG A O 1
ATOM 1044 N N . ASN A 1 129 ? -23.491 2.778 53.325 1.00 70.81 129 ASN A N 1
ATOM 1045 C CA . ASN A 1 129 ? -22.184 3.156 52.775 1.00 70.81 129 ASN A CA 1
ATOM 1046 C C . ASN A 1 129 ? -21.583 2.093 51.852 1.00 70.81 129 ASN A C 1
ATOM 1048 O O . ASN A 1 129 ? -21.015 2.447 50.828 1.00 70.81 129 ASN A O 1
ATOM 1052 N N . ILE A 1 130 ? -21.738 0.799 52.163 1.00 70.38 130 ILE A N 1
ATOM 1053 C CA . ILE A 1 130 ? -21.275 -0.268 51.258 1.00 70.38 130 ILE A CA 1
ATOM 1054 C C . ILE A 1 130 ? -21.986 -0.166 49.904 1.00 70.38 130 ILE A C 1
ATOM 1056 O O . ILE A 1 130 ? -21.334 -0.259 48.871 1.00 70.38 130 ILE A O 1
ATOM 1060 N N . MET A 1 131 ? -23.303 0.062 49.904 1.00 66.94 131 MET A N 1
ATOM 1061 C CA . MET A 1 131 ? -24.066 0.210 48.661 1.00 66.94 131 MET A CA 1
ATOM 1062 C C . MET A 1 131 ? -23.656 1.462 47.884 1.00 66.94 131 MET A C 1
ATOM 1064 O O . MET A 1 131 ? -23.465 1.374 46.680 1.00 66.94 131 MET A O 1
ATOM 1068 N N . VAL A 1 132 ? -23.478 2.600 48.561 1.00 72.38 132 VAL A N 1
ATOM 1069 C CA . VAL A 1 132 ? -23.040 3.852 47.920 1.00 72.38 132 VAL A CA 1
ATOM 1070 C C . VAL A 1 132 ? -21.651 3.698 47.297 1.00 72.38 132 VAL A C 1
ATOM 1072 O O . VAL A 1 132 ? -21.459 4.088 46.150 1.00 72.38 132 VAL A O 1
ATOM 1075 N N . ASN A 1 133 ? -20.710 3.064 48.000 1.00 77.12 133 ASN A N 1
ATOM 1076 C CA . ASN A 1 133 ? -19.372 2.807 47.469 1.00 77.12 133 ASN A CA 1
ATOM 1077 C C . ASN A 1 133 ? -19.411 1.859 46.266 1.00 77.12 133 ASN A C 1
ATOM 1079 O O . ASN A 1 133 ? -18.715 2.095 45.284 1.00 77.12 133 ASN A O 1
ATOM 1083 N N . LEU A 1 134 ? -20.245 0.815 46.316 1.00 76.12 134 LEU A N 1
ATOM 1084 C CA . LEU A 1 134 ? -20.418 -0.099 45.188 1.00 76.12 134 LEU A CA 1
ATOM 1085 C C . LEU A 1 134 ? -21.002 0.635 43.972 1.00 76.12 134 LEU A C 1
ATOM 1087 O O . LEU A 1 134 ? -20.506 0.468 42.863 1.00 76.12 134 LEU A O 1
ATOM 1091 N N . SER A 1 135 ? -22.007 1.490 44.182 1.00 78.44 135 SER A N 1
ATOM 1092 C CA . SER A 1 135 ? -22.582 2.320 43.121 1.00 78.44 135 SER A CA 1
ATOM 1093 C C . SER A 1 135 ? -21.558 3.289 42.534 1.00 78.44 135 SER A C 1
ATOM 1095 O O . SER A 1 135 ? -21.516 3.441 41.320 1.00 78.44 135 SER A O 1
ATOM 1097 N N . ALA A 1 136 ? -20.708 3.906 43.359 1.00 83.12 136 ALA A N 1
ATOM 1098 C CA . ALA A 1 136 ? -19.648 4.791 42.883 1.00 83.12 136 ALA A CA 1
ATOM 1099 C C . ALA A 1 136 ? -18.649 4.042 41.988 1.00 83.12 136 ALA A C 1
ATOM 1101 O O . ALA A 1 136 ? -18.336 4.519 40.903 1.00 83.12 136 ALA A O 1
ATOM 1102 N N . VAL A 1 137 ? -18.217 2.840 42.386 1.00 85.25 137 VAL A N 1
ATOM 1103 C CA . VAL A 1 137 ? -17.343 1.989 41.556 1.00 85.25 137 VAL A CA 1
ATOM 1104 C C . VAL A 1 137 ? -18.018 1.630 40.231 1.00 85.25 137 VAL A C 1
ATOM 1106 O O . VAL A 1 137 ? -17.393 1.733 39.181 1.00 85.25 137 VAL A O 1
ATOM 1109 N N . VAL A 1 138 ? -19.300 1.258 40.253 1.00 82.56 138 VAL A N 1
ATOM 1110 C CA . VAL A 1 138 ? -20.056 0.928 39.033 1.00 82.56 138 VAL A CA 1
ATOM 1111 C C . VAL A 1 138 ? -20.177 2.141 38.109 1.00 82.56 138 VAL A C 1
ATOM 1113 O O . VAL A 1 138 ? -19.964 2.009 36.909 1.00 82.56 138 VAL A O 1
ATOM 1116 N N . ILE A 1 139 ? -20.467 3.324 38.655 1.00 85.31 139 ILE A N 1
ATOM 1117 C CA . ILE A 1 139 ? -20.543 4.571 37.882 1.00 85.31 139 ILE A CA 1
ATOM 1118 C C . ILE A 1 139 ? -19.188 4.896 37.252 1.00 85.31 139 ILE A C 1
ATOM 1120 O O . ILE A 1 139 ? -19.150 5.225 36.070 1.00 85.31 139 ILE A O 1
ATOM 1124 N N . ILE A 1 140 ? -18.085 4.755 37.998 1.00 90.38 140 ILE A N 1
ATOM 1125 C CA . ILE A 1 140 ? -16.733 4.936 37.452 1.00 90.38 140 ILE A CA 1
ATOM 1126 C C . ILE A 1 140 ? -16.513 3.989 36.278 1.00 90.38 140 ILE A C 1
ATOM 1128 O O . ILE A 1 140 ? -16.139 4.443 35.207 1.00 90.38 140 ILE A O 1
ATOM 1132 N N . LEU A 1 141 ? -16.786 2.692 36.444 1.00 87.81 141 LEU A N 1
ATOM 1133 C CA . LEU A 1 141 ? -16.582 1.713 35.376 1.00 87.81 141 LEU A CA 1
ATOM 1134 C C . LEU A 1 141 ? -17.417 2.035 34.129 1.00 87.81 141 LEU A C 1
ATOM 1136 O O . LEU A 1 141 ? -16.904 1.919 33.018 1.00 87.81 141 LEU A O 1
ATOM 1140 N N . ILE A 1 142 ? -18.668 2.477 34.294 1.00 86.00 142 ILE A N 1
ATOM 1141 C CA . ILE A 1 142 ? -19.534 2.880 33.175 1.00 86.00 142 ILE A CA 1
ATOM 1142 C C . ILE A 1 142 ? -18.969 4.116 32.469 1.00 86.00 142 ILE A C 1
ATOM 1144 O O . ILE A 1 142 ? -18.818 4.098 31.249 1.00 86.00 142 ILE A O 1
ATOM 1148 N N . LEU A 1 143 ? -18.631 5.170 33.218 1.00 89.44 143 LEU A N 1
ATOM 1149 C CA . LEU A 1 143 ? -18.092 6.409 32.653 1.00 89.44 143 LEU A CA 1
ATOM 1150 C C . LEU A 1 143 ? -16.752 6.165 31.953 1.00 89.44 143 LEU A C 1
ATOM 1152 O O . LEU A 1 143 ? -16.572 6.585 30.815 1.00 89.44 143 LEU A O 1
ATOM 1156 N N . SER A 1 144 ? -15.847 5.420 32.585 1.00 92.38 144 SER A N 1
ATOM 1157 C CA . SER A 1 144 ? -14.559 5.054 32.000 1.00 92.38 144 SER A CA 1
ATOM 1158 C C . SER A 1 144 ? -14.711 4.248 30.717 1.00 92.38 144 SER A C 1
ATOM 1160 O O . SER A 1 144 ? -13.990 4.476 29.751 1.00 92.38 144 SER A O 1
ATOM 1162 N N . SER A 1 145 ? -15.677 3.334 30.675 1.00 87.69 145 SER A N 1
ATOM 1163 C CA . SER A 1 145 ? -15.945 2.549 29.471 1.00 87.69 145 SER A CA 1
ATOM 1164 C C . SER A 1 145 ? -16.539 3.406 28.357 1.00 87.69 145 SER A C 1
ATOM 1166 O O . SER A 1 145 ? -16.118 3.284 27.210 1.00 87.69 145 SER A O 1
ATOM 1168 N N . ALA A 1 146 ? -17.450 4.326 28.688 1.00 87.69 146 ALA A N 1
ATOM 1169 C CA . ALA A 1 146 ? -17.984 5.295 27.734 1.00 87.69 146 ALA A CA 1
ATOM 1170 C C . ALA A 1 146 ? -16.884 6.198 27.149 1.00 87.69 146 ALA A C 1
ATOM 1172 O O . ALA A 1 146 ? -16.947 6.544 25.974 1.00 87.69 146 ALA A O 1
ATOM 1173 N N . MET A 1 147 ? -15.854 6.530 27.936 1.00 89.88 147 MET A N 1
ATOM 1174 C CA . MET A 1 147 ? -14.680 7.279 27.470 1.00 89.88 147 MET A CA 1
ATOM 1175 C C . MET A 1 147 ? -13.713 6.428 26.632 1.00 89.88 147 MET A C 1
ATOM 1177 O O . MET A 1 147 ? -13.075 6.952 25.724 1.00 89.88 147 MET A O 1
ATOM 1181 N N . GLY A 1 148 ? -13.602 5.125 26.907 1.00 89.44 148 GLY A N 1
ATOM 1182 C CA . GLY A 1 148 ? -12.738 4.214 26.152 1.00 89.44 148 GLY A CA 1
ATOM 1183 C C . GLY A 1 148 ? -13.299 3.821 24.782 1.00 89.44 148 GLY A C 1
ATOM 1184 O O . GLY A 1 148 ? -12.529 3.599 23.852 1.00 89.44 148 GLY A O 1
ATOM 1185 N N . VAL A 1 149 ? -14.628 3.733 24.628 1.00 88.56 149 VAL A N 1
ATOM 1186 C CA . VAL A 1 149 ? -15.256 3.257 23.379 1.00 88.56 149 VAL A CA 1
ATOM 1187 C C . VAL A 1 149 ? -14.873 4.088 22.143 1.00 88.56 149 VAL A C 1
ATOM 1189 O O . VAL A 1 149 ? -14.471 3.482 21.149 1.00 88.56 149 VAL A O 1
ATOM 1192 N N . PRO A 1 150 ? -14.912 5.434 22.174 1.00 89.94 150 PRO A N 1
ATOM 1193 C CA . PRO A 1 150 ? -14.520 6.249 21.026 1.00 89.94 150 PRO A CA 1
ATOM 1194 C C . PRO A 1 150 ? -13.072 6.030 20.576 1.00 89.94 150 PRO A C 1
ATOM 1196 O O . PRO A 1 150 ? -12.763 6.175 19.399 1.00 89.94 150 PRO A O 1
ATOM 1199 N N . MET A 1 151 ? -12.182 5.633 21.489 1.00 91.12 151 MET A N 1
ATOM 1200 C CA . MET A 1 151 ? -10.764 5.428 21.179 1.00 91.12 151 MET A CA 1
ATOM 1201 C C . MET A 1 151 ? -10.536 4.213 20.281 1.00 91.12 151 MET A C 1
ATOM 1203 O O . MET A 1 151 ? -9.558 4.175 19.544 1.00 91.12 151 MET A O 1
ATOM 1207 N N . MET A 1 152 ? -11.462 3.248 20.262 1.00 89.00 152 MET A N 1
ATOM 1208 C CA . MET A 1 152 ? -11.410 2.146 19.297 1.00 89.00 152 MET A CA 1
ATOM 1209 C C . MET A 1 152 ? -11.561 2.617 17.851 1.00 89.00 152 MET A C 1
ATOM 1211 O O . MET A 1 152 ? -11.164 1.885 16.950 1.00 89.00 152 MET A O 1
ATOM 1215 N N . TRP A 1 153 ? -12.137 3.799 17.610 1.00 88.44 153 TRP A N 1
ATOM 1216 C CA . TRP A 1 153 ? -12.280 4.364 16.266 1.00 88.44 153 TRP A CA 1
ATOM 1217 C C . TRP A 1 153 ? -10.969 4.935 15.729 1.00 88.44 153 TRP A C 1
ATOM 1219 O O . TRP A 1 153 ? -10.767 4.922 14.523 1.00 88.44 153 TRP A O 1
ATOM 1229 N N . LEU A 1 154 ? -10.051 5.324 16.617 1.00 90.56 154 LEU A N 1
ATOM 1230 C CA . LEU A 1 154 ? -8.739 5.885 16.282 1.00 90.56 154 LEU A CA 1
ATOM 123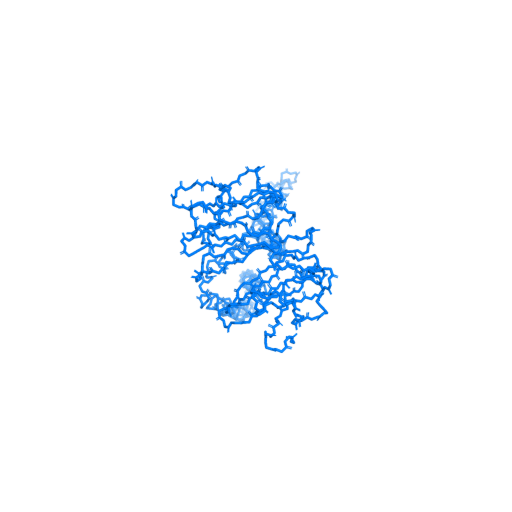1 C C . LEU A 1 154 ? -7.669 4.806 16.041 1.00 90.56 154 LEU A C 1
ATOM 1233 O O . LEU A 1 154 ? -6.476 5.095 16.067 1.00 90.56 154 LEU A O 1
ATOM 1237 N N . TRP A 1 155 ? -8.066 3.545 15.844 1.00 89.44 155 TRP A N 1
ATOM 1238 C CA . TRP A 1 155 ? -7.122 2.437 15.660 1.00 89.44 155 TRP A CA 1
ATOM 1239 C C . TRP A 1 155 ? -6.239 2.614 14.421 1.00 89.44 155 TRP A C 1
ATOM 1241 O O . TRP A 1 155 ? -5.065 2.262 14.468 1.00 89.44 155 TRP A O 1
ATOM 1251 N N . GLU A 1 156 ? -6.792 3.169 13.343 1.00 87.19 156 GLU A N 1
ATOM 1252 C CA . GLU A 1 156 ? -6.082 3.398 12.085 1.00 87.19 156 GLU A CA 1
ATOM 1253 C C . GLU A 1 156 ? -5.032 4.495 12.254 1.00 87.19 156 GLU A C 1
ATOM 1255 O O . GLU A 1 156 ? -3.851 4.247 12.032 1.00 87.19 156 GLU A O 1
ATOM 1260 N N . GLU A 1 157 ? -5.430 5.655 12.783 1.00 88.00 157 GLU A N 1
ATOM 1261 C CA . GLU A 1 157 ? -4.508 6.744 13.128 1.00 88.00 157 GLU A CA 1
ATOM 1262 C C . GLU A 1 157 ? -3.418 6.285 14.103 1.00 88.00 157 GLU A C 1
ATOM 1264 O O . GLU A 1 157 ? -2.249 6.625 13.937 1.00 88.00 157 GLU A O 1
ATOM 1269 N N . TYR A 1 158 ? -3.773 5.474 15.102 1.00 88.25 158 TYR A N 1
ATOM 1270 C CA . TYR A 1 158 ? -2.810 4.935 16.058 1.00 88.25 158 TYR A CA 1
ATOM 1271 C C . TYR A 1 158 ? -1.815 3.965 15.409 1.00 88.25 158 TYR A C 1
ATOM 1273 O O . TYR A 1 158 ? -0.626 4.011 15.729 1.00 88.25 158 TYR A O 1
ATOM 1281 N N . LEU A 1 159 ? -2.270 3.085 14.510 1.00 84.50 159 LEU A N 1
ATOM 1282 C CA . LEU A 1 159 ? -1.370 2.195 13.776 1.00 84.50 159 LEU A CA 1
ATOM 1283 C C . LEU A 1 159 ? -0.477 2.978 12.821 1.00 84.50 159 LEU A C 1
ATOM 1285 O O . LEU A 1 159 ? 0.716 2.699 12.782 1.00 84.50 159 LEU A O 1
ATOM 1289 N N . LEU A 1 160 ? -1.015 3.975 12.119 1.00 82.62 160 LEU A N 1
ATOM 1290 C CA . LEU A 1 160 ? -0.229 4.870 11.273 1.00 82.62 160 LEU A CA 1
ATOM 1291 C C . LEU A 1 160 ? 0.826 5.615 12.093 1.00 82.62 160 LEU A C 1
ATOM 1293 O O . LEU A 1 160 ? 1.980 5.648 11.691 1.00 82.62 160 LEU A O 1
ATOM 1297 N N . TYR A 1 161 ? 0.457 6.147 13.263 1.00 85.25 161 TYR A N 1
ATOM 1298 C CA . TYR A 1 161 ? 1.378 6.810 14.187 1.00 85.25 161 TYR A CA 1
ATOM 1299 C C . TYR A 1 161 ? 2.479 5.870 14.696 1.00 85.25 161 TYR A C 1
ATOM 1301 O O . TYR A 1 161 ? 3.650 6.238 14.708 1.00 85.25 161 TYR A O 1
ATOM 1309 N N . ARG A 1 162 ? 2.130 4.648 15.119 1.00 82.06 162 ARG A N 1
ATOM 1310 C CA . ARG A 1 162 ? 3.120 3.679 15.614 1.00 82.06 162 ARG A CA 1
ATOM 1311 C C . ARG A 1 162 ? 4.042 3.194 14.493 1.00 82.06 162 ARG A C 1
ATOM 1313 O O . ARG A 1 162 ? 5.226 2.994 14.733 1.00 82.06 162 ARG A O 1
ATOM 1320 N N . ASN A 1 163 ? 3.495 2.994 13.300 1.00 76.75 163 ASN A N 1
ATOM 1321 C CA . ASN A 1 163 ? 4.221 2.505 12.135 1.00 76.75 163 ASN A CA 1
ATOM 1322 C C . ASN A 1 163 ? 4.793 3.657 11.296 1.00 76.75 163 ASN A C 1
ATOM 1324 O O . ASN A 1 163 ? 5.029 3.472 10.104 1.00 76.75 163 ASN A O 1
ATOM 1328 N N . GLN A 1 164 ? 4.982 4.845 11.883 1.00 67.25 164 GLN A N 1
ATOM 1329 C CA . GLN A 1 164 ? 5.659 5.935 11.193 1.00 67.25 164 GLN A CA 1
ATOM 1330 C C . GLN A 1 164 ? 7.067 5.478 10.822 1.00 67.25 164 GLN A C 1
ATOM 1332 O O . GLN A 1 164 ? 7.945 5.360 11.672 1.00 67.25 164 GLN A O 1
ATOM 1337 N N . VAL A 1 165 ? 7.264 5.226 9.534 1.00 60.94 165 VAL A N 1
ATOM 1338 C CA . VAL A 1 165 ? 8.587 5.219 8.923 1.00 60.94 165 VAL A CA 1
ATOM 1339 C C . VAL A 1 165 ? 8.951 6.679 8.696 1.00 60.94 165 VAL A C 1
ATOM 1341 O O . VAL A 1 165 ? 8.105 7.463 8.253 1.00 60.94 165 VAL A O 1
ATOM 1344 N N . THR A 1 166 ? 10.181 7.074 9.015 1.00 56.41 166 THR A N 1
ATOM 1345 C CA . THR A 1 166 ? 10.683 8.408 8.684 1.00 56.41 166 THR A CA 1
ATOM 1346 C C . THR A 1 166 ? 10.695 8.550 7.159 1.00 56.41 166 THR A C 1
ATOM 1348 O O . THR A 1 166 ? 11.608 8.097 6.475 1.00 56.41 166 THR A O 1
ATOM 1351 N N . VAL A 1 167 ? 9.637 9.123 6.586 1.00 50.81 167 VAL A N 1
ATOM 1352 C CA . VAL A 1 167 ? 9.541 9.299 5.134 1.00 50.81 167 VAL A CA 1
ATOM 1353 C C . VAL A 1 167 ? 10.518 10.401 4.726 1.00 50.81 167 VAL A C 1
ATOM 1355 O O . VAL A 1 167 ? 10.431 11.523 5.226 1.00 50.81 167 VAL A O 1
ATOM 1358 N N . GLY A 1 168 ? 11.449 10.091 3.821 1.00 53.69 168 GLY A N 1
ATOM 1359 C CA . GLY A 1 168 ? 12.420 11.056 3.293 1.00 53.69 168 GLY A CA 1
ATOM 1360 C C . GLY A 1 168 ? 13.872 10.833 3.714 1.00 53.69 168 GLY A C 1
ATOM 1361 O O . GLY A 1 168 ? 14.725 11.652 3.367 1.00 53.69 168 GLY A O 1
ATOM 1362 N N . GLU A 1 169 ? 14.185 9.739 4.411 1.00 60.66 169 GLU A N 1
ATOM 1363 C CA . GLU A 1 169 ? 15.572 9.290 4.498 1.00 60.66 169 GLU A CA 1
ATOM 1364 C C . GLU A 1 169 ? 16.042 8.798 3.124 1.00 60.66 169 GLU A C 1
ATOM 1366 O O . GLU A 1 169 ? 15.302 8.174 2.363 1.00 60.66 169 GLU A O 1
ATOM 1371 N N . ASN A 1 170 ? 17.273 9.158 2.762 1.00 78.31 170 ASN A N 1
ATOM 1372 C CA . ASN A 1 170 ? 17.861 8.771 1.490 1.00 78.31 170 ASN A CA 1
ATOM 1373 C C . ASN A 1 170 ? 18.343 7.312 1.551 1.00 78.31 170 ASN A C 1
ATOM 1375 O O . ASN A 1 170 ? 19.551 7.065 1.515 1.00 78.31 170 ASN A O 1
ATOM 1379 N N . GLU A 1 171 ? 17.420 6.371 1.720 1.00 82.88 171 GLU A N 1
ATOM 1380 C CA . GLU A 1 171 ? 17.731 4.973 1.995 1.00 82.88 171 GLU A CA 1
ATOM 1381 C C . GLU A 1 171 ? 16.955 3.976 1.136 1.00 82.88 171 GLU A C 1
ATOM 1383 O O . GLU A 1 171 ? 15.916 4.286 0.556 1.00 82.88 171 GLU A O 1
ATOM 1388 N N . ILE A 1 172 ? 17.495 2.762 1.063 1.00 85.00 172 ILE A N 1
ATOM 1389 C CA . ILE A 1 172 ? 16.806 1.575 0.563 1.00 85.00 172 ILE A CA 1
ATOM 1390 C C . ILE A 1 172 ? 16.723 0.609 1.738 1.00 85.00 172 ILE A C 1
ATOM 1392 O O . ILE A 1 172 ? 17.749 0.298 2.353 1.00 85.00 172 ILE A O 1
ATOM 1396 N N . SER A 1 173 ? 15.520 0.114 2.009 1.00 86.62 173 SER A N 1
ATOM 1397 C CA . SER A 1 173 ? 15.230 -0.754 3.146 1.00 86.62 173 SER A CA 1
ATOM 1398 C C . SER A 1 173 ? 14.481 -2.000 2.690 1.00 86.62 173 SER A C 1
ATOM 1400 O O . SER A 1 173 ? 13.659 -1.955 1.776 1.00 86.62 173 SER A O 1
ATOM 1402 N N . THR A 1 174 ? 14.786 -3.122 3.330 1.00 85.38 174 THR A N 1
ATOM 1403 C CA . THR A 1 174 ? 14.058 -4.386 3.174 1.00 85.38 174 THR A CA 1
ATOM 1404 C C . THR A 1 174 ? 13.041 -4.514 4.296 1.00 85.38 174 THR A C 1
ATOM 1406 O O . THR A 1 174 ? 13.315 -4.095 5.421 1.00 85.38 174 THR A O 1
ATOM 1409 N N . VAL A 1 175 ? 11.869 -5.064 3.984 1.00 85.44 175 VAL A N 1
ATOM 1410 C CA . VAL A 1 175 ? 10.792 -5.275 4.954 1.00 85.44 175 VAL A CA 1
ATOM 1411 C C . VAL A 1 175 ? 10.439 -6.751 4.970 1.00 85.44 175 VAL A C 1
ATOM 1413 O O . VAL A 1 175 ? 10.064 -7.310 3.940 1.00 85.44 175 VAL A O 1
ATOM 1416 N N . GLU A 1 176 ? 10.547 -7.377 6.135 1.00 84.69 176 GLU A N 1
ATOM 1417 C CA . GLU A 1 176 ? 10.031 -8.725 6.340 1.00 84.69 176 GLU A CA 1
ATOM 1418 C C . GLU A 1 176 ? 8.512 -8.645 6.542 1.00 84.69 176 GLU A C 1
ATOM 1420 O O . GLU A 1 176 ? 8.024 -7.990 7.461 1.00 84.69 176 GLU A O 1
ATOM 1425 N N . ILE A 1 177 ? 7.749 -9.281 5.649 1.00 78.06 177 ILE A N 1
ATOM 1426 C CA . ILE A 1 177 ? 6.289 -9.104 5.557 1.00 78.06 177 ILE A CA 1
ATOM 1427 C C . ILE A 1 177 ? 5.570 -9.592 6.825 1.00 78.06 177 ILE A C 1
ATOM 1429 O O . ILE A 1 177 ? 4.610 -8.959 7.269 1.00 78.06 177 ILE A O 1
ATOM 1433 N N . ASP A 1 178 ? 6.041 -10.686 7.426 1.00 78.88 178 ASP A N 1
ATOM 1434 C CA . ASP A 1 178 ? 5.371 -11.323 8.564 1.00 78.88 178 ASP A CA 1
ATOM 1435 C C . ASP A 1 178 ? 5.613 -10.586 9.888 1.00 78.88 178 ASP A C 1
ATOM 1437 O O . ASP A 1 178 ? 4.682 -10.361 10.670 1.00 78.88 178 ASP A O 1
ATOM 1441 N N . SER A 1 179 ? 6.863 -10.197 10.152 1.00 78.50 179 SER A N 1
ATOM 1442 C CA . SER A 1 179 ? 7.258 -9.475 11.369 1.00 78.50 179 SER A CA 1
ATOM 1443 C C . SER A 1 179 ? 6.968 -7.972 11.262 1.00 78.50 179 SER A C 1
ATOM 1445 O O . SER A 1 179 ? 6.602 -7.328 12.252 1.00 78.50 179 SER A O 1
ATOM 1447 N N . GLY A 1 180 ? 7.052 -7.422 10.048 1.00 76.00 180 GLY A N 1
ATOM 1448 C CA . GLY A 1 180 ? 7.092 -5.987 9.787 1.00 76.00 180 GLY A CA 1
ATOM 1449 C C . GLY A 1 180 ? 8.447 -5.360 10.117 1.00 76.00 180 GLY A C 1
ATOM 1450 O O . GLY A 1 180 ? 8.521 -4.135 10.228 1.00 76.00 180 GLY A O 1
ATOM 1451 N N . ASP A 1 181 ? 9.490 -6.171 10.311 1.00 79.00 181 ASP A N 1
ATOM 1452 C CA . ASP A 1 181 ? 10.828 -5.686 10.624 1.00 79.00 181 ASP A CA 1
ATOM 1453 C C . ASP A 1 181 ? 11.444 -5.011 9.393 1.00 79.00 181 ASP A C 1
ATOM 1455 O O . ASP A 1 181 ? 11.461 -5.561 8.289 1.00 79.00 181 ASP A O 1
ATOM 1459 N N . ILE A 1 182 ? 11.946 -3.791 9.594 1.00 83.50 182 ILE A N 1
ATOM 1460 C CA . ILE A 1 182 ? 12.552 -2.963 8.550 1.00 83.50 182 ILE A CA 1
ATOM 1461 C C . ILE A 1 182 ? 14.062 -2.942 8.766 1.00 83.50 182 ILE A C 1
ATOM 1463 O O . ILE A 1 182 ? 14.538 -2.539 9.827 1.00 83.50 182 ILE A O 1
ATOM 1467 N N . THR A 1 183 ? 14.818 -3.347 7.747 1.00 85.25 183 THR A N 1
ATOM 1468 C CA . THR A 1 183 ? 16.286 -3.321 7.760 1.00 85.25 183 THR A CA 1
ATOM 1469 C C . THR A 1 183 ? 16.807 -2.455 6.622 1.00 85.25 183 THR A C 1
ATOM 1471 O O . THR A 1 183 ? 16.630 -2.799 5.451 1.00 85.25 183 THR A O 1
ATOM 1474 N N . ALA A 1 184 ? 17.487 -1.358 6.964 1.00 83.88 184 ALA A N 1
ATOM 1475 C CA . ALA A 1 184 ? 18.166 -0.505 5.995 1.00 83.88 184 ALA A CA 1
ATOM 1476 C C . ALA A 1 184 ? 19.355 -1.243 5.364 1.00 83.88 184 ALA A C 1
ATOM 1478 O O . ALA A 1 184 ? 20.229 -1.753 6.068 1.00 83.88 184 ALA A O 1
ATOM 1479 N N . ILE A 1 185 ? 19.388 -1.291 4.031 1.00 85.19 185 ILE A N 1
ATOM 1480 C CA . ILE A 1 185 ? 20.468 -1.917 3.255 1.00 85.19 185 ILE A CA 1
ATOM 1481 C C . ILE A 1 185 ? 21.370 -0.886 2.569 1.00 85.19 185 ILE A C 1
ATOM 1483 O O . ILE A 1 185 ? 22.518 -1.194 2.267 1.00 85.19 185 ILE A O 1
ATOM 1487 N N . MET A 1 186 ? 20.904 0.351 2.374 1.00 77.62 186 MET A N 1
ATOM 1488 C CA . MET A 1 186 ? 21.719 1.458 1.864 1.00 77.62 186 MET A CA 1
ATOM 1489 C C . MET A 1 186 ? 21.257 2.786 2.448 1.00 77.62 186 MET A C 1
ATOM 1491 O O . MET A 1 186 ? 20.066 3.053 2.444 1.00 77.62 186 MET A O 1
ATOM 1495 N N . THR A 1 187 ? 22.194 3.658 2.833 1.00 78.56 187 THR A N 1
ATOM 1496 C CA . THR A 1 187 ? 21.901 5.011 3.338 1.00 78.56 187 THR A CA 1
ATOM 1497 C C . THR A 1 187 ? 22.749 6.081 2.644 1.00 78.56 187 THR A C 1
ATOM 1499 O O . THR A 1 187 ? 23.942 5.890 2.409 1.00 78.56 187 THR A O 1
ATOM 1502 N N . GLY A 1 188 ? 22.162 7.245 2.367 1.00 70.31 188 GLY A N 1
ATOM 1503 C CA . GLY A 1 188 ? 22.856 8.488 2.014 1.00 70.31 188 GLY A CA 1
ATOM 1504 C C . GLY A 1 188 ? 23.276 8.656 0.548 1.00 70.31 188 GLY A C 1
ATOM 1505 O O . GLY A 1 188 ? 23.579 9.781 0.157 1.00 70.31 188 GLY A O 1
ATOM 1506 N N . GLN A 1 189 ? 23.256 7.599 -0.273 1.00 65.50 189 GLN A N 1
ATOM 1507 C CA . GLN A 1 189 ? 23.889 7.597 -1.607 1.00 65.50 189 GLN A CA 1
ATOM 1508 C C . GLN A 1 189 ? 22.915 7.498 -2.796 1.00 65.50 189 GLN A C 1
ATOM 1510 O O . GLN A 1 189 ? 23.265 7.938 -3.887 1.00 65.50 189 GLN A O 1
ATOM 1515 N N . ALA A 1 190 ? 21.700 6.965 -2.623 1.00 64.62 190 ALA A N 1
ATOM 1516 C CA . ALA A 1 190 ? 20.902 6.547 -3.782 1.00 64.62 190 ALA A CA 1
ATOM 1517 C C . ALA A 1 190 ? 20.016 7.648 -4.389 1.00 64.62 190 ALA A C 1
ATOM 1519 O O . ALA A 1 190 ? 19.973 7.794 -5.599 1.00 64.62 190 ALA A O 1
ATOM 1520 N N . ARG A 1 191 ? 19.310 8.437 -3.578 1.00 82.62 191 ARG A N 1
ATOM 1521 C CA . ARG A 1 191 ? 18.063 9.147 -3.944 1.00 82.62 191 ARG A CA 1
ATOM 1522 C C . ARG A 1 191 ? 17.185 8.234 -4.800 1.00 82.62 191 ARG A C 1
ATOM 1524 O O . ARG A 1 191 ? 16.961 8.557 -5.965 1.00 82.62 191 ARG A O 1
ATOM 1531 N N . PRO A 1 192 ? 16.767 7.081 -4.250 1.00 88.62 192 PRO A N 1
ATOM 1532 C CA . PRO A 1 192 ? 16.130 6.038 -5.033 1.00 88.62 192 PRO A CA 1
ATOM 1533 C C . PRO A 1 192 ? 14.812 6.559 -5.612 1.00 88.62 192 PRO A C 1
ATOM 1535 O O . PRO A 1 192 ? 13.999 7.146 -4.898 1.00 88.62 192 PRO A O 1
ATOM 1538 N N . ARG A 1 193 ? 14.627 6.385 -6.920 1.00 90.50 193 ARG A N 1
ATOM 1539 C CA . ARG A 1 193 ? 13.420 6.816 -7.652 1.00 90.50 193 ARG A CA 1
ATOM 1540 C C . ARG A 1 193 ? 12.623 5.657 -8.247 1.00 90.50 193 ARG A C 1
ATOM 1542 O O . ARG A 1 193 ? 11.432 5.820 -8.482 1.00 90.50 193 ARG A O 1
ATOM 1549 N N . GLY A 1 194 ? 13.267 4.519 -8.465 1.00 91.00 194 GLY A N 1
ATOM 1550 C CA . GLY A 1 194 ? 12.720 3.336 -9.112 1.00 91.00 194 GLY A CA 1
ATOM 1551 C C . GLY A 1 194 ? 13.556 2.116 -8.747 1.00 91.00 194 GLY A C 1
ATOM 1552 O O . GLY A 1 194 ? 14.741 2.247 -8.421 1.00 91.00 194 GLY A O 1
ATOM 1553 N N . LEU A 1 195 ? 12.913 0.951 -8.753 1.00 93.00 195 LEU A N 1
ATOM 1554 C CA . LEU A 1 195 ? 13.481 -0.334 -8.356 1.00 93.00 195 LEU A CA 1
ATOM 1555 C C . LEU A 1 195 ? 13.076 -1.400 -9.382 1.00 93.00 195 LEU A C 1
ATOM 1557 O O . LEU A 1 195 ? 11.939 -1.384 -9.848 1.00 93.00 195 LEU A O 1
ATOM 1561 N N . ALA A 1 196 ? 13.979 -2.326 -9.695 1.00 93.56 196 ALA A N 1
ATOM 1562 C CA . ALA A 1 196 ? 13.701 -3.523 -10.490 1.00 93.56 196 ALA A CA 1
ATOM 1563 C C . ALA A 1 196 ? 14.566 -4.692 -10.005 1.00 93.56 196 ALA A C 1
ATOM 1565 O O . ALA A 1 196 ? 15.621 -4.468 -9.419 1.00 93.56 196 ALA A O 1
ATOM 1566 N N . PHE A 1 197 ? 14.138 -5.924 -10.263 1.00 92.38 197 PHE A N 1
ATOM 1567 C CA . PHE A 1 197 ? 14.894 -7.134 -9.928 1.00 92.38 197 PHE A CA 1
ATOM 1568 C C . PHE A 1 197 ? 15.219 -7.919 -11.197 1.00 92.38 197 PHE A C 1
ATOM 1570 O O . PHE A 1 197 ? 14.388 -7.942 -12.108 1.00 92.38 197 PHE A O 1
ATOM 1577 N N . ASP A 1 198 ? 16.392 -8.552 -11.250 1.00 90.62 198 ASP A N 1
ATOM 1578 C CA . ASP A 1 198 ? 16.729 -9.544 -12.281 1.00 90.62 198 ASP A CA 1
ATOM 1579 C C . ASP A 1 198 ? 16.289 -10.970 -11.880 1.00 90.62 198 ASP A C 1
ATOM 1581 O O . ASP A 1 198 ? 15.668 -11.169 -10.837 1.00 90.62 198 ASP A O 1
ATOM 1585 N N . GLU A 1 199 ? 16.586 -11.972 -12.717 1.00 87.94 199 GLU A N 1
ATOM 1586 C CA . GLU A 1 199 ? 16.243 -13.384 -12.449 1.00 87.94 199 GLU A CA 1
ATOM 1587 C C . GLU A 1 199 ? 16.982 -13.988 -11.240 1.00 87.94 199 GLU A C 1
ATOM 1589 O O . GLU A 1 199 ? 16.586 -15.040 -10.743 1.00 87.94 199 GLU A O 1
ATOM 1594 N N . ASN A 1 200 ? 18.061 -13.349 -10.780 1.00 88.75 200 ASN A N 1
ATOM 1595 C CA . ASN A 1 200 ? 18.892 -13.801 -9.664 1.00 88.75 200 ASN A CA 1
ATOM 1596 C C . ASN A 1 200 ? 18.621 -12.988 -8.384 1.00 88.75 200 ASN A C 1
ATOM 1598 O O . ASN A 1 200 ? 19.464 -12.964 -7.486 1.00 88.75 200 ASN A O 1
ATOM 1602 N N . ASP A 1 201 ? 17.485 -12.287 -8.317 1.00 89.94 201 ASP A N 1
ATOM 1603 C CA . ASP A 1 201 ? 17.087 -11.402 -7.217 1.00 89.94 201 ASP A CA 1
ATOM 1604 C C . ASP A 1 201 ? 18.057 -10.232 -6.947 1.00 89.94 201 ASP A C 1
ATOM 1606 O O . ASP A 1 201 ? 18.005 -9.596 -5.887 1.00 89.94 201 ASP A O 1
ATOM 1610 N N . ASN A 1 202 ? 18.928 -9.878 -7.899 1.00 91.75 202 ASN A N 1
ATOM 1611 C CA . ASN A 1 202 ? 19.721 -8.659 -7.784 1.00 91.75 202 ASN A CA 1
ATOM 1612 C C . ASN A 1 202 ? 18.809 -7.445 -7.950 1.00 91.75 202 ASN A C 1
ATOM 1614 O O . ASN A 1 202 ? 18.069 -7.320 -8.926 1.00 91.75 202 ASN A O 1
ATOM 1618 N N . LEU A 1 203 ? 18.897 -6.515 -7.002 1.00 93.19 203 LEU A N 1
ATOM 1619 C CA . LEU A 1 203 ? 18.110 -5.292 -6.992 1.00 93.19 203 LEU A CA 1
ATOM 1620 C C . LEU A 1 203 ? 18.828 -4.192 -7.774 1.00 93.19 203 LEU A C 1
ATOM 1622 O O . LEU A 1 203 ? 19.943 -3.811 -7.432 1.00 93.19 203 LEU A O 1
ATOM 1626 N N . TYR A 1 204 ? 18.150 -3.608 -8.751 1.00 93.94 204 TYR A N 1
ATOM 1627 C CA . TYR A 1 204 ? 18.579 -2.436 -9.501 1.00 93.94 204 TYR A CA 1
ATOM 1628 C C . TYR A 1 204 ? 17.816 -1.207 -9.034 1.00 93.94 204 TYR A C 1
ATOM 1630 O O . TYR A 1 204 ? 16.598 -1.249 -8.869 1.00 93.94 204 TYR A O 1
ATOM 1638 N N . VAL A 1 205 ? 18.533 -0.104 -8.826 1.00 93.94 205 VAL A N 1
ATOM 1639 C CA . VAL A 1 205 ? 17.975 1.125 -8.260 1.00 93.94 205 VAL A CA 1
ATOM 1640 C C . VAL A 1 205 ? 18.405 2.333 -9.066 1.00 93.94 205 VAL A C 1
ATOM 1642 O O . VAL A 1 205 ? 19.598 2.611 -9.193 1.00 93.94 205 VAL A O 1
ATOM 1645 N N . SER A 1 206 ? 17.431 3.091 -9.565 1.00 93.94 206 SER A N 1
ATOM 1646 C CA . SER A 1 206 ? 17.686 4.366 -10.227 1.00 93.94 206 SER A CA 1
ATOM 1647 C C . SER A 1 206 ? 17.914 5.443 -9.171 1.00 93.94 206 SER A C 1
ATOM 1649 O O . SER A 1 206 ? 17.061 5.664 -8.302 1.00 93.94 206 SER A O 1
ATOM 1651 N N . GLY A 1 207 ? 19.046 6.126 -9.257 1.00 91.19 207 GLY A N 1
ATOM 1652 C CA . GLY A 1 207 ? 19.404 7.216 -8.369 1.00 91.19 207 GLY A CA 1
ATOM 1653 C C . GLY A 1 207 ? 19.182 8.602 -8.963 1.00 91.19 207 GLY A C 1
ATOM 1654 O O . GLY A 1 207 ? 18.207 8.855 -9.667 1.00 91.19 207 GLY A O 1
ATOM 1655 N N . SER A 1 208 ? 20.092 9.531 -8.658 1.00 88.88 208 SER A N 1
ATOM 1656 C CA . SER A 1 208 ? 20.034 10.897 -9.208 1.00 88.88 208 SER A CA 1
ATOM 1657 C C . SER A 1 208 ? 20.478 10.967 -10.668 1.00 88.88 208 SER A C 1
ATOM 1659 O O . SER A 1 208 ? 19.802 11.602 -11.464 1.00 88.88 208 SER A O 1
ATOM 1661 N N . ASP A 1 209 ? 21.600 10.323 -10.983 1.00 92.25 209 ASP A N 1
ATOM 1662 C CA . ASP A 1 209 ? 22.289 10.326 -12.282 1.00 92.25 209 ASP A CA 1
ATOM 1663 C C . ASP A 1 209 ? 22.898 8.946 -12.619 1.00 92.25 209 ASP A C 1
ATOM 1665 O O . ASP A 1 209 ? 23.720 8.806 -13.525 1.00 92.25 209 ASP A O 1
ATOM 1669 N N . LYS A 1 210 ? 22.552 7.923 -11.829 1.00 93.38 210 LYS A N 1
ATOM 1670 C CA . LYS A 1 210 ? 23.181 6.596 -11.829 1.00 93.38 210 LYS A CA 1
ATOM 1671 C C . LYS A 1 210 ? 22.157 5.492 -11.650 1.00 93.38 210 LYS A C 1
ATOM 1673 O O . LYS A 1 210 ? 21.087 5.722 -11.090 1.00 93.38 210 LYS A O 1
ATOM 1678 N N . VAL A 1 211 ? 22.546 4.282 -12.035 1.00 94.19 211 VAL A N 1
ATOM 1679 C CA . VAL A 1 211 ? 21.878 3.041 -11.632 1.00 94.19 211 VAL A CA 1
ATOM 1680 C C . VAL A 1 211 ? 22.830 2.231 -10.764 1.00 94.19 211 VAL A C 1
ATOM 1682 O O . VAL A 1 211 ? 23.978 1.982 -11.142 1.00 94.19 211 VAL A O 1
ATOM 1685 N N . PHE A 1 212 ? 22.344 1.815 -9.600 1.00 92.38 212 PHE A N 1
ATOM 1686 C CA . PHE A 1 212 ? 23.050 0.926 -8.685 1.00 92.38 212 PHE A CA 1
ATOM 1687 C C . PHE A 1 212 ? 22.485 -0.485 -8.795 1.00 92.38 212 PHE A C 1
ATOM 1689 O O . PHE A 1 212 ? 21.293 -0.643 -9.039 1.00 92.38 212 PHE A O 1
ATOM 1696 N N . THR A 1 213 ? 23.319 -1.494 -8.572 1.00 92.69 213 THR A N 1
ATOM 1697 C CA . THR A 1 213 ? 22.882 -2.874 -8.341 1.00 92.69 213 THR A CA 1
ATOM 1698 C C . THR A 1 213 ? 23.269 -3.317 -6.937 1.00 92.69 213 THR A C 1
ATOM 1700 O O . THR A 1 213 ? 24.298 -2.882 -6.412 1.00 92.69 213 THR A O 1
ATOM 1703 N N . PHE A 1 214 ? 22.442 -4.161 -6.334 1.00 91.62 214 PHE A N 1
ATOM 1704 C CA . PHE A 1 214 ? 22.643 -4.792 -5.044 1.00 91.62 214 PHE A CA 1
ATOM 1705 C C . PHE A 1 214 ? 22.416 -6.288 -5.173 1.00 91.62 214 PHE A C 1
ATOM 1707 O O . PHE A 1 214 ? 21.310 -6.727 -5.482 1.00 91.62 214 PHE A O 1
ATOM 1714 N N . ASN A 1 215 ? 23.450 -7.064 -4.871 1.00 90.50 215 ASN A N 1
ATOM 1715 C CA . ASN A 1 215 ? 23.321 -8.508 -4.804 1.00 90.50 215 ASN A CA 1
ATOM 1716 C C . ASN A 1 215 ? 22.951 -8.926 -3.364 1.00 90.50 215 ASN A C 1
ATOM 1718 O O . ASN A 1 215 ? 23.728 -8.664 -2.433 1.00 90.50 215 ASN A O 1
ATOM 1722 N N . PRO A 1 216 ? 21.786 -9.565 -3.149 1.00 86.19 216 PRO A N 1
ATOM 1723 C CA . PRO A 1 216 ? 21.302 -9.887 -1.811 1.00 86.19 216 PRO A CA 1
ATOM 1724 C C . PRO A 1 216 ? 22.149 -10.944 -1.092 1.00 86.19 216 PRO A C 1
ATOM 1726 O O . PRO A 1 216 ? 22.161 -10.933 0.141 1.00 86.19 216 PRO A O 1
ATOM 17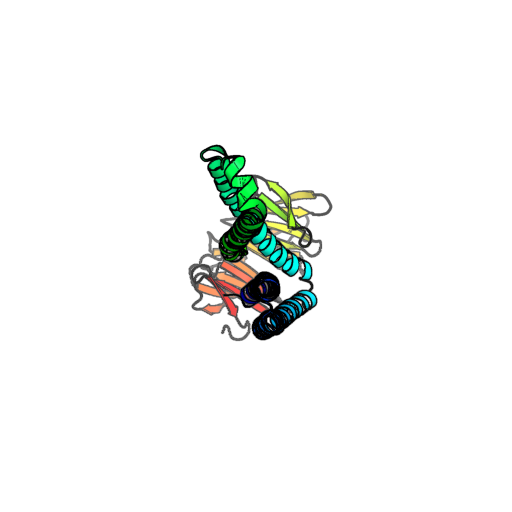29 N N . ASP A 1 217 ? 22.884 -11.796 -1.809 1.00 86.88 217 ASP A N 1
ATOM 1730 C CA . ASP A 1 217 ? 23.725 -12.844 -1.216 1.00 86.88 217 ASP A CA 1
ATOM 1731 C C . ASP A 1 217 ? 25.051 -12.290 -0.688 1.00 86.88 217 ASP A C 1
ATOM 1733 O O . ASP A 1 217 ? 25.459 -12.550 0.443 1.00 86.88 217 ASP A O 1
ATOM 1737 N N . THR A 1 218 ? 25.726 -11.488 -1.507 1.00 88.44 218 THR A N 1
ATOM 1738 C CA . THR A 1 218 ? 27.037 -10.905 -1.195 1.00 88.44 218 THR A CA 1
ATOM 1739 C C . THR A 1 218 ? 26.927 -9.612 -0.391 1.00 88.44 218 THR A C 1
ATOM 1741 O O . THR A 1 218 ? 27.910 -9.191 0.218 1.00 88.44 218 THR A O 1
ATOM 1744 N N . LYS A 1 219 ? 25.742 -8.981 -0.373 1.00 85.44 219 LYS A N 1
ATOM 1745 C CA . LYS A 1 219 ? 25.482 -7.655 0.213 1.00 85.44 219 LYS A CA 1
ATOM 1746 C C . LYS A 1 219 ? 26.351 -6.546 -0.396 1.00 85.44 219 LYS A C 1
ATOM 1748 O O . LYS A 1 219 ? 26.646 -5.549 0.263 1.00 85.44 219 LYS A O 1
ATOM 1753 N N . ILE A 1 220 ? 26.773 -6.721 -1.647 1.00 85.31 220 ILE A N 1
ATOM 1754 C CA . ILE A 1 220 ? 27.627 -5.775 -2.367 1.00 85.31 220 ILE A CA 1
ATOM 1755 C C . ILE A 1 220 ? 26.765 -4.853 -3.224 1.00 85.31 220 ILE A C 1
ATOM 1757 O O . ILE A 1 220 ? 25.852 -5.306 -3.914 1.00 85.31 220 ILE A O 1
ATOM 1761 N N . PHE A 1 221 ? 27.115 -3.566 -3.210 1.00 86.81 221 PHE A N 1
ATOM 1762 C CA . PHE A 1 221 ? 26.598 -2.575 -4.144 1.00 86.81 221 PHE A CA 1
ATOM 1763 C C . PHE A 1 221 ? 27.627 -2.252 -5.222 1.00 86.81 221 PHE A C 1
ATOM 1765 O O . PHE A 1 221 ? 28.808 -2.059 -4.923 1.00 86.81 221 PHE A O 1
ATOM 1772 N N . ALA A 1 222 ? 27.163 -2.115 -6.458 1.00 89.44 222 ALA A N 1
ATOM 1773 C CA . ALA A 1 222 ? 27.972 -1.651 -7.578 1.00 89.44 222 ALA A CA 1
ATOM 1774 C C . ALA A 1 222 ? 27.217 -0.600 -8.400 1.00 89.44 222 ALA A C 1
ATOM 1776 O O . ALA A 1 222 ? 25.990 -0.536 -8.381 1.00 89.44 222 ALA A O 1
ATOM 1777 N N . THR A 1 223 ? 27.957 0.252 -9.110 1.00 91.62 223 THR A N 1
ATOM 1778 C CA . THR A 1 223 ? 27.373 1.163 -10.107 1.00 91.62 223 THR A CA 1
ATOM 1779 C C . THR A 1 223 ? 27.335 0.443 -11.448 1.00 91.62 223 THR A C 1
ATOM 1781 O O . THR A 1 223 ? 28.362 -0.062 -11.890 1.00 91.62 223 THR A O 1
ATOM 1784 N N . VAL A 1 224 ? 26.159 0.401 -12.071 1.00 92.75 224 VAL A N 1
ATOM 1785 C CA . VAL A 1 224 ? 25.923 -0.263 -13.363 1.00 92.75 224 VAL A CA 1
ATOM 1786 C C . VAL A 1 224 ? 26.024 0.740 -14.508 1.00 92.75 224 VAL A C 1
ATOM 1788 O O . VAL A 1 224 ? 26.618 0.450 -15.539 1.00 92.75 224 VAL A O 1
ATOM 1791 N N . ALA A 1 225 ? 25.475 1.937 -14.304 1.00 93.50 225 ALA A N 1
ATOM 1792 C CA . ALA A 1 225 ? 25.550 3.041 -15.249 1.00 93.50 225 ALA A CA 1
ATOM 1793 C C . ALA A 1 225 ? 25.609 4.384 -14.521 1.00 93.50 225 ALA A C 1
ATOM 1795 O O . ALA A 1 225 ? 25.179 4.514 -13.369 1.00 93.50 225 ALA A O 1
ATOM 1796 N N . SER A 1 226 ? 26.140 5.380 -15.219 1.00 93.69 226 SER A N 1
ATOM 1797 C CA . SER A 1 226 ? 26.280 6.764 -14.772 1.00 93.69 226 SER A CA 1
ATOM 1798 C C . SER A 1 226 ? 25.987 7.726 -15.915 1.00 93.69 226 SER A C 1
ATOM 1800 O O . SER A 1 226 ? 25.894 7.295 -17.058 1.00 93.69 226 SER A O 1
ATOM 1802 N N . GLU A 1 227 ? 25.911 9.019 -15.594 1.00 93.12 227 GLU A N 1
ATOM 1803 C CA . GLU A 1 227 ? 25.669 10.099 -16.563 1.00 93.12 227 GLU A CA 1
ATOM 1804 C C . GLU A 1 227 ? 24.264 10.050 -17.190 1.00 93.12 227 GLU A C 1
ATOM 1806 O O . GLU A 1 227 ? 24.052 10.549 -18.288 1.00 93.12 227 GLU A O 1
ATOM 1811 N N . LEU A 1 228 ? 23.293 9.490 -16.458 1.00 94.62 228 LEU A N 1
ATOM 1812 C CA . LEU A 1 228 ? 21.882 9.461 -16.849 1.00 94.62 228 LEU A CA 1
ATOM 1813 C C . LEU A 1 228 ? 21.170 10.759 -16.436 1.00 94.62 228 LEU A C 1
ATOM 1815 O O . LEU A 1 228 ? 21.417 11.313 -15.361 1.00 94.62 228 LEU A O 1
ATOM 1819 N N . SER A 1 229 ? 20.225 11.208 -17.252 1.00 95.00 229 SER A N 1
ATOM 1820 C CA . SER A 1 229 ? 19.442 12.426 -17.072 1.00 95.00 229 SER A CA 1
ATOM 1821 C C . SER A 1 229 ? 18.111 12.149 -16.369 1.00 95.00 229 SER A C 1
ATOM 1823 O O . SER A 1 229 ? 17.067 11.873 -16.967 1.00 95.00 229 SER A O 1
ATOM 1825 N N . GLY A 1 230 ? 18.148 12.202 -15.038 1.00 94.19 230 GLY A N 1
ATOM 1826 C CA . GLY A 1 230 ? 16.967 12.009 -14.199 1.00 94.19 230 GLY A CA 1
ATOM 1827 C C . GLY A 1 230 ? 16.313 10.631 -14.368 1.00 94.19 230 GLY A C 1
ATOM 1828 O O . GLY A 1 230 ? 15.105 10.586 -14.640 1.00 94.19 230 GLY A O 1
ATOM 1829 N N . PRO A 1 231 ? 17.059 9.522 -14.178 1.00 96.25 231 PRO A N 1
ATOM 1830 C CA . PRO A 1 231 ? 16.525 8.173 -14.309 1.00 96.25 231 PRO A CA 1
ATOM 1831 C C . PRO A 1 231 ? 15.402 7.923 -13.289 1.00 96.25 231 PRO A C 1
ATOM 1833 O O . PRO A 1 231 ? 15.467 8.383 -12.141 1.00 96.25 231 PRO A O 1
ATOM 1836 N N . ARG A 1 232 ? 14.344 7.221 -13.711 1.00 96.00 232 ARG A N 1
ATOM 1837 C CA . ARG A 1 232 ? 13.193 6.864 -12.861 1.00 96.00 232 ARG A CA 1
ATOM 1838 C C . ARG A 1 232 ? 12.831 5.387 -12.979 1.00 96.00 232 ARG A C 1
ATOM 1840 O O . ARG A 1 232 ? 13.508 4.552 -12.398 1.00 96.00 232 ARG A O 1
ATOM 1847 N N . GLY A 1 233 ? 11.746 5.062 -13.678 1.00 96.44 233 GLY A N 1
ATOM 1848 C CA . GLY A 1 233 ? 11.310 3.688 -13.879 1.00 96.44 233 GLY A CA 1
ATOM 1849 C C . GLY A 1 233 ? 12.405 2.811 -14.472 1.00 96.44 233 GLY A C 1
ATOM 1850 O O . GLY A 1 233 ? 13.170 3.242 -15.336 1.00 96.44 233 GLY A O 1
ATOM 1851 N N . LEU A 1 234 ? 12.425 1.573 -13.997 1.00 97.06 234 LEU A N 1
ATOM 1852 C CA . LEU A 1 234 ? 13.305 0.505 -14.431 1.00 97.06 234 LEU A CA 1
ATOM 1853 C C . LEU A 1 234 ? 12.425 -0.676 -14.848 1.00 97.06 234 LEU A C 1
ATOM 1855 O O . LEU A 1 234 ? 11.518 -1.040 -14.102 1.00 97.06 234 LEU A O 1
ATOM 1859 N N . ALA A 1 235 ? 12.700 -1.283 -15.998 1.00 96.06 235 ALA A N 1
ATOM 1860 C CA . ALA A 1 235 ? 12.034 -2.503 -16.443 1.00 96.06 235 ALA A CA 1
ATOM 1861 C C . ALA A 1 235 ? 13.058 -3.518 -16.933 1.00 96.06 235 ALA A C 1
ATOM 1863 O O . ALA A 1 235 ? 14.007 -3.159 -17.626 1.00 96.06 235 ALA A O 1
ATOM 1864 N N . PHE A 1 236 ? 12.850 -4.782 -16.582 1.00 94.62 236 PHE A N 1
ATOM 1865 C CA . PHE A 1 236 ? 13.786 -5.850 -16.889 1.00 94.62 236 PHE A CA 1
ATOM 1866 C C . PHE A 1 236 ? 13.211 -6.781 -17.961 1.00 94.62 236 PHE A C 1
ATOM 1868 O O . PHE A 1 236 ? 12.121 -7.329 -17.799 1.00 94.62 236 PHE A O 1
ATOM 1875 N N . ASP A 1 237 ? 13.951 -6.966 -19.050 1.00 93.31 237 ASP A N 1
ATOM 1876 C CA . ASP A 1 237 ? 13.766 -8.081 -19.970 1.00 93.31 237 ASP A CA 1
ATOM 1877 C C . ASP A 1 237 ? 14.606 -9.256 -19.474 1.00 93.31 237 ASP A C 1
ATOM 187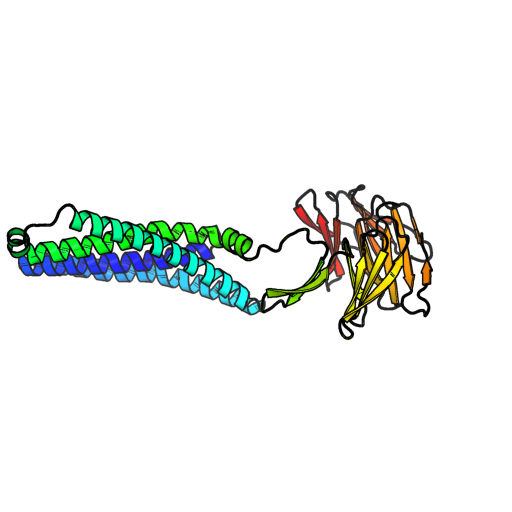9 O O . ASP A 1 237 ? 15.810 -9.358 -19.734 1.00 93.31 237 ASP A O 1
ATOM 1883 N N . TYR A 1 238 ? 13.936 -10.150 -18.754 1.00 88.06 238 TYR A N 1
ATOM 1884 C CA . TYR A 1 238 ? 14.529 -11.355 -18.187 1.00 88.06 238 TYR A CA 1
ATOM 1885 C C . TYR A 1 238 ? 15.095 -12.296 -19.259 1.00 88.06 238 TYR A C 1
ATOM 1887 O O . TYR A 1 238 ? 16.118 -12.933 -19.041 1.00 88.06 238 TYR A O 1
ATOM 1895 N N . THR A 1 239 ? 14.503 -12.314 -20.459 1.00 87.56 239 THR A N 1
ATOM 1896 C CA . THR A 1 239 ? 14.904 -13.242 -21.527 1.00 87.56 239 THR A CA 1
ATOM 1897 C C . THR A 1 239 ? 16.248 -12.858 -22.139 1.00 87.56 239 THR A C 1
ATOM 1899 O O . THR A 1 239 ? 17.045 -13.730 -22.482 1.00 87.56 239 THR A O 1
ATOM 1902 N N . ASN A 1 240 ? 16.502 -11.557 -22.290 1.00 88.38 240 ASN A N 1
ATOM 1903 C CA . ASN A 1 240 ? 17.715 -11.049 -22.935 1.00 88.38 240 ASN A CA 1
ATOM 1904 C C . ASN A 1 240 ? 18.742 -10.470 -21.942 1.00 88.38 240 ASN A C 1
ATOM 1906 O O . ASN A 1 240 ? 19.868 -10.153 -22.336 1.00 88.38 240 ASN A O 1
ATOM 1910 N N . GLY A 1 241 ? 18.379 -10.335 -20.663 1.00 91.75 241 GLY A N 1
ATOM 1911 C CA . GLY A 1 241 ? 19.207 -9.690 -19.640 1.00 91.75 241 GLY A CA 1
ATOM 1912 C C . GLY A 1 241 ? 19.429 -8.208 -19.935 1.00 91.75 241 GLY A C 1
ATOM 1913 O O . GLY A 1 241 ? 20.552 -7.700 -19.853 1.00 91.75 241 GLY A O 1
ATOM 1914 N N . ILE A 1 242 ? 18.354 -7.531 -20.336 1.00 94.62 242 ILE A N 1
ATOM 1915 C CA . ILE A 1 242 ? 18.365 -6.117 -20.698 1.00 94.62 242 ILE A CA 1
ATOM 1916 C C . ILE A 1 242 ? 17.550 -5.330 -19.675 1.00 94.62 242 ILE A C 1
ATOM 1918 O O . ILE A 1 242 ? 16.396 -5.646 -19.400 1.00 94.62 242 ILE A O 1
ATOM 1922 N N . LEU A 1 243 ? 18.147 -4.274 -19.135 1.00 96.44 243 LEU A N 1
ATOM 1923 C CA . LEU A 1 243 ? 17.499 -3.318 -18.252 1.00 96.44 243 LEU A CA 1
ATOM 1924 C C . LEU A 1 243 ? 17.173 -2.041 -19.035 1.00 96.44 243 LEU A C 1
ATOM 1926 O O . LEU A 1 243 ? 18.068 -1.381 -19.560 1.00 96.44 243 LEU A O 1
ATOM 1930 N N . TYR A 1 244 ? 15.898 -1.674 -19.071 1.00 97.06 244 TYR A N 1
ATOM 1931 C CA . TYR A 1 244 ? 15.405 -0.432 -19.658 1.00 97.06 244 TYR A CA 1
ATOM 1932 C C . TYR A 1 244 ? 15.174 0.614 -18.576 1.00 97.06 244 TYR A C 1
ATOM 1934 O O . TYR A 1 244 ? 14.561 0.326 -17.545 1.00 97.06 244 TYR A O 1
ATOM 1942 N N . ILE A 1 245 ? 15.637 1.837 -18.820 1.00 97.62 245 ILE A N 1
ATOM 1943 C CA . ILE A 1 245 ? 15.543 2.953 -17.877 1.00 97.62 245 ILE A CA 1
ATOM 1944 C C . ILE A 1 245 ? 14.901 4.136 -18.572 1.00 97.62 245 ILE A C 1
ATOM 1946 O O . ILE A 1 245 ? 15.365 4.541 -19.633 1.00 97.62 245 ILE A O 1
ATOM 1950 N N . VAL A 1 246 ? 13.873 4.720 -17.958 1.00 97.44 246 VAL A N 1
ATOM 1951 C CA . VAL A 1 246 ? 13.329 6.000 -18.426 1.00 97.44 246 VAL A CA 1
ATOM 1952 C C . VAL A 1 246 ? 14.120 7.168 -17.848 1.00 97.44 246 VAL A C 1
ATOM 1954 O O . VAL A 1 246 ? 14.303 7.275 -16.631 1.00 97.44 246 VAL A O 1
ATOM 1957 N N . GLU A 1 247 ? 14.547 8.070 -18.721 1.00 97.44 247 GLU A N 1
ATOM 1958 C CA . GLU A 1 247 ? 15.227 9.319 -18.391 1.00 97.44 247 GLU A CA 1
ATOM 1959 C C . GLU A 1 247 ? 14.220 10.464 -18.453 1.00 97.44 247 GLU A C 1
ATOM 1961 O O . GLU A 1 247 ? 13.882 11.000 -19.510 1.00 97.44 247 GLU A O 1
ATOM 1966 N N . SER A 1 248 ? 13.665 10.798 -17.286 1.00 96.44 248 SER A N 1
ATOM 1967 C CA . SER A 1 248 ? 12.501 11.686 -17.198 1.00 96.44 248 SER A CA 1
ATOM 1968 C C . SER A 1 248 ? 12.787 13.129 -17.605 1.00 96.44 248 SER A C 1
ATOM 1970 O O . SER A 1 248 ? 11.857 13.836 -17.992 1.00 96.44 248 SER A O 1
ATOM 1972 N N . ASP A 1 249 ? 14.050 13.554 -17.520 1.00 95.38 249 ASP A N 1
ATOM 1973 C CA . ASP A 1 249 ? 14.457 14.924 -17.823 1.00 95.38 249 ASP A CA 1
ATOM 1974 C C . ASP A 1 249 ? 14.701 15.132 -19.333 1.00 95.38 249 ASP A C 1
ATOM 1976 O O . ASP A 1 249 ? 14.571 16.260 -19.811 1.00 95.38 249 ASP A O 1
ATOM 1980 N N . THR A 1 250 ? 15.006 14.071 -20.097 1.00 96.19 250 THR A N 1
ATOM 1981 C CA . THR A 1 250 ? 15.189 14.134 -21.564 1.00 96.19 250 THR A CA 1
ATOM 1982 C C . THR A 1 250 ? 14.039 13.525 -22.364 1.00 96.19 250 THR A C 1
ATOM 1984 O O . THR A 1 250 ? 13.875 13.866 -23.534 1.00 96.19 250 THR A O 1
ATOM 1987 N N . GLY A 1 251 ? 13.197 12.685 -21.754 1.00 96.62 251 GLY A N 1
ATOM 1988 C CA . GLY A 1 251 ? 12.095 12.028 -22.462 1.00 96.62 251 GLY A CA 1
ATOM 1989 C C . GLY A 1 251 ? 12.552 10.832 -23.297 1.00 96.62 251 GLY A C 1
ATOM 1990 O O . GLY A 1 251 ? 12.029 10.599 -24.392 1.00 96.62 251 GLY A O 1
ATOM 1991 N N . GLU A 1 252 ? 13.547 10.104 -22.794 1.00 96.12 252 GLU A N 1
ATOM 1992 C CA . GLU A 1 252 ? 14.236 9.031 -23.511 1.00 96.12 252 GLU A CA 1
ATOM 1993 C C . GLU A 1 252 ? 14.245 7.728 -22.702 1.00 96.12 252 GLU A C 1
ATOM 1995 O O . GLU A 1 252 ? 13.995 7.720 -21.492 1.00 96.12 252 GLU A O 1
ATOM 2000 N N . ILE A 1 253 ? 14.505 6.613 -23.386 1.00 96.94 253 ILE A N 1
ATOM 2001 C CA . ILE A 1 253 ? 14.806 5.323 -22.755 1.00 96.94 253 ILE A CA 1
ATOM 2002 C C . ILE A 1 253 ? 16.240 4.949 -23.089 1.00 96.94 253 ILE A C 1
ATOM 2004 O O . ILE A 1 253 ? 16.636 5.003 -24.253 1.00 96.94 253 ILE A O 1
ATOM 2008 N N . THR A 1 254 ? 16.967 4.512 -22.068 1.00 96.50 254 THR A N 1
ATOM 2009 C CA . THR A 1 254 ? 18.306 3.937 -22.180 1.00 96.50 254 THR A CA 1
ATOM 2010 C C . THR A 1 254 ? 18.244 2.435 -21.956 1.00 96.50 254 THR A C 1
ATOM 2012 O O . THR A 1 254 ? 17.547 1.953 -21.061 1.00 96.50 254 THR A O 1
ATOM 2015 N N . GLU A 1 255 ? 18.971 1.697 -22.790 1.00 95.62 255 GLU A N 1
ATOM 2016 C CA . GLU A 1 255 ? 19.135 0.253 -22.694 1.00 95.62 255 GLU A CA 1
ATOM 2017 C C . GLU A 1 255 ? 20.466 -0.074 -22.009 1.00 95.62 255 GLU A C 1
ATOM 2019 O O . GLU A 1 255 ? 21.521 0.439 -22.384 1.00 95.62 255 GLU A O 1
ATOM 2024 N N . ILE A 1 256 ? 20.431 -0.956 -21.015 1.00 95.25 256 ILE A N 1
ATOM 2025 C CA . ILE A 1 256 ? 21.619 -1.494 -20.360 1.00 95.25 256 ILE A CA 1
ATOM 2026 C C . ILE A 1 256 ? 21.607 -3.009 -20.514 1.00 95.25 256 ILE A C 1
ATOM 2028 O O . ILE A 1 256 ? 20.781 -3.698 -19.920 1.00 95.25 256 ILE A O 1
ATOM 2032 N N . ASN A 1 257 ? 22.563 -3.542 -21.267 1.00 93.94 257 ASN A N 1
ATOM 2033 C CA . ASN A 1 257 ? 22.766 -4.979 -21.363 1.00 93.94 257 ASN A CA 1
ATOM 2034 C C . ASN A 1 257 ? 23.653 -5.445 -20.205 1.00 93.94 257 ASN A C 1
ATOM 2036 O O . ASN A 1 257 ? 24.859 -5.182 -20.193 1.00 93.94 257 ASN A O 1
ATOM 2040 N N . ILE A 1 258 ? 23.045 -6.128 -19.233 1.00 91.00 258 ILE A N 1
ATOM 2041 C CA . ILE A 1 258 ? 23.749 -6.616 -18.042 1.00 91.00 258 ILE A CA 1
ATOM 2042 C C . ILE A 1 258 ? 24.373 -8.004 -18.244 1.00 91.00 258 ILE A C 1
ATOM 2044 O O . ILE A 1 258 ? 25.136 -8.460 -17.397 1.00 91.00 258 ILE A O 1
ATOM 2048 N N . SER A 1 259 ? 24.061 -8.670 -19.359 1.00 87.44 259 SER A N 1
ATOM 2049 C CA . SER A 1 259 ? 24.611 -9.983 -19.714 1.00 87.44 259 SER A CA 1
ATOM 2050 C C . SER A 1 259 ? 26.027 -9.896 -20.294 1.00 87.4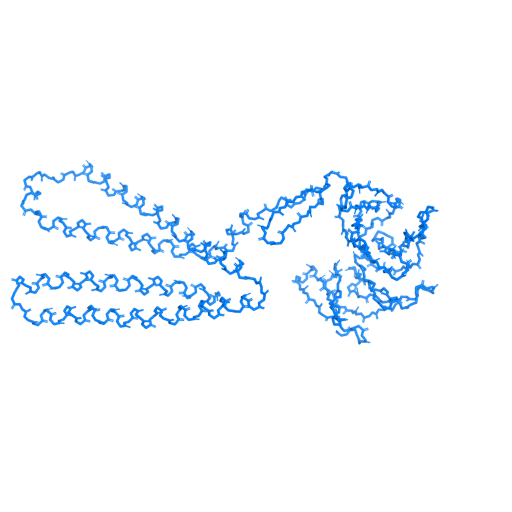4 259 SER A C 1
ATOM 2052 O O . SER A 1 259 ? 26.682 -10.925 -20.471 1.00 87.44 259 SER A O 1
ATOM 2054 N N . THR A 1 260 ? 26.510 -8.694 -20.629 1.00 85.81 260 THR A N 1
ATOM 2055 C CA . THR A 1 260 ? 27.867 -8.478 -21.150 1.00 85.81 260 THR A CA 1
ATOM 2056 C C . THR A 1 260 ? 28.848 -8.108 -20.039 1.00 85.81 260 THR A C 1
ATOM 2058 O O . THR A 1 260 ? 28.495 -7.404 -19.096 1.00 85.81 260 THR A O 1
ATOM 2061 N N . ASP A 1 261 ? 30.108 -8.524 -20.190 1.00 84.19 261 ASP A N 1
ATOM 2062 C CA . ASP A 1 261 ? 31.225 -8.065 -19.357 1.00 84.19 261 ASP A CA 1
ATOM 2063 C C . ASP A 1 261 ? 32.314 -7.429 -20.251 1.00 84.19 261 ASP A C 1
ATOM 2065 O O . ASP A 1 261 ? 32.957 -8.146 -21.028 1.00 84.19 261 ASP A O 1
ATOM 2069 N N . PRO A 1 262 ? 32.505 -6.093 -20.215 1.00 84.94 262 PRO A N 1
ATOM 2070 C CA . PRO A 1 262 ? 31.800 -5.122 -19.372 1.00 84.94 262 PRO A CA 1
ATOM 2071 C C . PRO A 1 262 ? 30.333 -4.910 -19.787 1.00 84.94 262 PRO A C 1
ATOM 2073 O O . PRO A 1 262 ? 29.944 -5.188 -20.924 1.00 84.94 262 PRO A O 1
ATOM 2076 N N . VAL A 1 263 ? 29.527 -4.371 -18.868 1.00 90.38 263 VAL A N 1
ATOM 2077 C CA . VAL A 1 263 ? 28.137 -3.952 -19.123 1.00 90.38 263 VAL A CA 1
ATOM 2078 C C . VAL A 1 263 ? 28.099 -2.948 -20.277 1.00 90.38 263 VAL A C 1
ATOM 2080 O O . VAL A 1 263 ? 28.888 -2.002 -20.312 1.00 90.38 263 VAL A O 1
ATOM 2083 N N . THR A 1 264 ? 27.171 -3.144 -21.213 1.00 93.38 264 THR A N 1
ATOM 2084 C CA . THR A 1 264 ? 26.995 -2.247 -22.363 1.00 93.38 264 THR A CA 1
ATOM 2085 C C . THR A 1 264 ? 25.821 -1.310 -22.114 1.00 93.38 264 THR A C 1
ATOM 2087 O O . THR A 1 264 ? 24.725 -1.770 -21.809 1.00 93.38 264 THR A O 1
ATOM 2090 N N . VAL A 1 265 ? 26.038 -0.003 -22.274 1.00 94.25 265 VAL A N 1
ATOM 2091 C CA . VAL A 1 265 ? 24.999 1.030 -22.149 1.00 94.25 265 VAL A CA 1
ATOM 2092 C C . VAL A 1 265 ? 24.756 1.646 -23.521 1.00 94.25 265 VAL A C 1
ATOM 2094 O O . VAL A 1 265 ? 25.690 2.137 -24.157 1.00 94.25 265 VAL A O 1
ATOM 2097 N N . VAL A 1 266 ? 23.508 1.617 -23.972 1.00 93.69 266 VAL A N 1
ATOM 2098 C CA . VAL A 1 266 ? 23.062 2.223 -25.226 1.00 93.69 266 VAL A CA 1
ATOM 2099 C C . VAL A 1 266 ? 22.034 3.297 -24.876 1.00 93.69 266 VAL A C 1
ATOM 2101 O O . VAL A 1 266 ? 20.884 2.963 -24.580 1.00 93.69 266 VAL A O 1
ATOM 2104 N N . PRO A 1 267 ? 22.434 4.580 -24.854 1.00 90.62 267 PRO A N 1
ATOM 2105 C CA . PRO A 1 267 ? 21.496 5.653 -24.581 1.00 90.62 267 PRO A CA 1
ATOM 2106 C C . PRO A 1 267 ? 20.520 5.831 -25.743 1.00 90.62 267 PRO A C 1
ATOM 2108 O O . PRO A 1 267 ? 20.774 5.365 -26.859 1.00 90.62 267 PRO A O 1
ATOM 2111 N N . ASP A 1 268 ? 19.445 6.575 -25.494 1.00 90.06 268 ASP A N 1
ATOM 2112 C CA . ASP A 1 268 ? 18.628 7.181 -26.547 1.00 90.06 268 ASP A CA 1
ATOM 2113 C C . ASP A 1 268 ? 17.915 6.188 -27.484 1.00 90.06 268 ASP A C 1
ATOM 2115 O O . ASP A 1 268 ? 17.582 6.536 -28.624 1.00 90.06 268 ASP A O 1
ATOM 2119 N N . VAL A 1 269 ? 17.669 4.952 -27.031 1.00 92.50 269 VAL A N 1
ATOM 2120 C CA . VAL A 1 269 ? 17.060 3.907 -27.873 1.00 92.50 269 VAL A CA 1
ATOM 2121 C C . VAL A 1 269 ? 15.619 4.244 -28.247 1.00 92.50 269 VAL A C 1
ATOM 2123 O O . VAL A 1 269 ? 15.189 3.947 -29.360 1.00 92.50 269 VAL A O 1
ATOM 2126 N N . ILE A 1 270 ? 14.898 4.926 -27.354 1.00 94.94 270 ILE A N 1
ATOM 2127 C CA . ILE A 1 270 ? 13.564 5.492 -27.588 1.00 94.94 270 ILE A CA 1
ATOM 2128 C C . ILE A 1 270 ? 13.602 6.973 -27.228 1.00 94.94 270 ILE A C 1
ATOM 2130 O O . ILE A 1 270 ? 14.198 7.341 -26.218 1.00 94.94 270 ILE A O 1
ATOM 2134 N N . LYS A 1 271 ? 12.938 7.818 -28.024 1.00 93.44 271 LYS A N 1
ATOM 2135 C CA . LYS A 1 271 ? 12.868 9.272 -27.817 1.00 93.44 271 LYS A CA 1
ATOM 2136 C C . LYS A 1 271 ? 11.442 9.794 -27.958 1.00 93.44 271 LYS A C 1
ATOM 2138 O O . LYS A 1 271 ? 10.596 9.150 -28.573 1.00 93.44 271 LYS A O 1
ATOM 2143 N N . GLY A 1 272 ? 11.225 11.019 -27.484 1.00 93.50 272 GLY A N 1
ATOM 2144 C CA . GLY A 1 272 ? 9.988 11.770 -27.717 1.00 93.50 272 GLY A CA 1
ATOM 2145 C C . GLY A 1 272 ? 8.888 11.501 -26.693 1.00 93.50 272 GLY A C 1
ATOM 2146 O O . GLY A 1 272 ? 7.731 11.795 -26.973 1.00 93.50 272 GLY A O 1
ATOM 2147 N N . LEU A 1 273 ? 9.245 10.961 -25.527 1.00 96.75 273 LEU A N 1
ATOM 2148 C CA . LEU A 1 273 ? 8.318 10.700 -24.430 1.00 96.75 273 LEU A CA 1
ATOM 2149 C C . LEU A 1 273 ? 8.105 11.974 -23.598 1.00 96.75 273 LEU A C 1
ATOM 2151 O O . LEU A 1 273 ? 9.044 12.719 -23.310 1.00 96.75 273 LEU A O 1
ATOM 2155 N N . SER A 1 274 ? 6.874 12.221 -23.164 1.00 97.12 274 SER A N 1
ATOM 2156 C CA . SER A 1 274 ? 6.486 13.371 -22.351 1.00 97.12 274 SER A CA 1
ATOM 2157 C C . SER A 1 274 ? 6.653 13.077 -20.859 1.00 97.12 274 SER A C 1
ATOM 2159 O O . SER A 1 274 ? 5.753 12.566 -20.191 1.00 97.12 274 SER A O 1
ATOM 2161 N N . ARG A 1 275 ? 7.836 13.404 -20.323 1.00 96.56 275 ARG A N 1
ATOM 2162 C CA . ARG A 1 275 ? 8.199 13.194 -18.911 1.00 96.56 275 ARG A CA 1
ATOM 2163 C C . ARG A 1 275 ? 7.876 11.760 -18.440 1.00 96.56 275 ARG A C 1
ATOM 2165 O O . ARG A 1 275 ? 6.992 11.559 -17.597 1.00 96.56 275 ARG A O 1
ATOM 2172 N N . PRO A 1 276 ? 8.575 10.750 -18.982 1.00 97.69 276 PRO A N 1
ATOM 2173 C CA . PRO A 1 276 ? 8.333 9.358 -18.634 1.00 97.69 276 PRO A CA 1
ATOM 2174 C C . PRO A 1 276 ? 8.714 9.101 -17.171 1.00 97.69 276 PRO A C 1
ATOM 2176 O O . PRO A 1 276 ? 9.820 9.421 -16.732 1.00 97.69 276 PRO A O 1
ATOM 2179 N N . MET A 1 277 ? 7.787 8.541 -16.394 1.00 97.69 277 MET A N 1
ATOM 2180 C CA . MET A 1 277 ? 7.974 8.328 -14.953 1.00 97.69 277 MET A CA 1
ATOM 2181 C C . MET A 1 277 ? 8.208 6.870 -14.596 1.00 97.69 277 MET A C 1
ATOM 2183 O O . MET A 1 277 ? 9.004 6.582 -13.703 1.00 97.69 277 MET A O 1
ATOM 2187 N N . SER A 1 278 ? 7.541 5.964 -15.302 1.00 97.81 278 SER A N 1
ATOM 2188 C CA . SER A 1 278 ? 7.633 4.528 -15.079 1.00 97.81 278 SER A CA 1
ATOM 2189 C C . SER A 1 278 ? 7.609 3.779 -16.402 1.00 97.81 278 SER A C 1
ATOM 2191 O O . SER A 1 278 ? 7.058 4.273 -17.387 1.00 97.81 278 SER A O 1
ATOM 2193 N N . VAL A 1 279 ? 8.224 2.601 -16.413 1.00 97.88 279 VAL A N 1
ATOM 2194 C CA . VAL A 1 279 ? 8.279 1.697 -17.556 1.00 97.88 279 VAL A CA 1
ATOM 2195 C C . VAL A 1 279 ? 8.036 0.273 -17.072 1.00 97.88 279 VAL A C 1
ATOM 2197 O O . VAL A 1 279 ? 8.500 -0.101 -15.998 1.00 97.88 279 VAL A O 1
ATOM 2200 N N . ALA A 1 280 ? 7.315 -0.512 -17.864 1.00 97.06 280 ALA A N 1
ATOM 2201 C CA . ALA A 1 280 ? 7.123 -1.939 -17.658 1.00 97.06 280 ALA A CA 1
ATOM 2202 C C . ALA A 1 280 ? 7.439 -2.688 -18.955 1.00 97.06 280 ALA A C 1
ATOM 2204 O O . ALA A 1 280 ? 7.071 -2.239 -20.041 1.00 97.06 280 ALA A O 1
ATOM 2205 N N . TYR A 1 281 ? 8.109 -3.831 -18.835 1.00 95.19 281 TYR A N 1
ATOM 2206 C CA . TYR A 1 281 ? 8.400 -4.723 -19.952 1.00 95.19 281 TYR A CA 1
ATOM 2207 C C . TYR A 1 281 ? 7.455 -5.920 -19.903 1.00 95.19 281 TYR A C 1
ATOM 2209 O O . TYR A 1 281 ? 7.300 -6.544 -18.852 1.00 95.19 281 TYR A O 1
ATOM 2217 N N . ARG A 1 282 ? 6.825 -6.242 -21.034 1.00 93.31 282 ARG A N 1
ATOM 2218 C CA . ARG A 1 282 ? 6.009 -7.449 -21.175 1.00 93.31 282 ARG A CA 1
ATOM 2219 C C . ARG A 1 282 ? 5.937 -7.888 -22.631 1.00 93.31 282 ARG A C 1
ATOM 2221 O O . ARG A 1 282 ? 5.665 -7.070 -23.505 1.00 93.31 282 ARG A O 1
ATOM 2228 N N . ASP A 1 283 ? 6.151 -9.180 -22.869 1.00 90.56 283 ASP A N 1
ATOM 2229 C CA . ASP A 1 283 ? 5.993 -9.833 -24.176 1.00 90.56 283 ASP A CA 1
ATOM 2230 C C . ASP A 1 283 ? 6.740 -9.123 -25.325 1.00 90.56 283 ASP A C 1
ATOM 2232 O O . ASP A 1 283 ? 6.223 -8.972 -26.430 1.00 90.56 283 ASP A O 1
ATOM 2236 N N . GLY A 1 284 ? 7.966 -8.654 -25.059 1.00 92.06 284 GLY A N 1
ATOM 2237 C CA . GLY A 1 284 ? 8.796 -7.954 -26.047 1.00 92.06 284 GLY A CA 1
ATOM 2238 C C . GLY A 1 284 ? 8.450 -6.478 -26.262 1.00 92.06 284 GLY A C 1
ATOM 2239 O O . GLY A 1 284 ? 9.083 -5.830 -27.094 1.00 92.06 284 GLY A O 1
ATOM 2240 N N . ALA A 1 285 ? 7.479 -5.937 -25.524 1.00 95.06 285 ALA A N 1
ATOM 2241 C CA . ALA A 1 285 ? 7.063 -4.545 -25.609 1.00 95.06 285 ALA A CA 1
ATOM 2242 C C . ALA A 1 285 ? 7.356 -3.774 -24.316 1.00 95.06 285 ALA A C 1
ATOM 2244 O O . ALA A 1 285 ? 7.307 -4.323 -23.211 1.00 95.06 285 ALA A O 1
ATOM 2245 N N . LEU A 1 286 ? 7.602 -2.471 -24.464 1.00 97.19 286 LEU A N 1
ATOM 2246 C CA . LEU A 1 286 ? 7.653 -1.531 -23.348 1.00 97.19 286 LEU A CA 1
ATOM 2247 C C . LEU A 1 286 ? 6.351 -0.747 -23.257 1.00 97.19 286 LEU A C 1
ATOM 2249 O O . LEU A 1 286 ? 5.812 -0.287 -24.262 1.00 97.19 286 LEU A O 1
ATOM 2253 N N . TYR A 1 287 ? 5.892 -0.560 -22.030 1.00 98.00 287 TYR A N 1
ATOM 2254 C CA . TYR A 1 287 ? 4.771 0.290 -21.666 1.00 98.00 287 TYR A CA 1
ATOM 2255 C C . TYR A 1 287 ? 5.329 1.402 -20.791 1.00 98.00 287 TYR A C 1
ATOM 2257 O O . TYR A 1 287 ? 6.138 1.117 -19.912 1.00 98.00 287 TYR A O 1
ATOM 2265 N N . VAL A 1 288 ? 4.954 2.652 -21.036 1.00 98.31 288 VAL A N 1
ATOM 2266 C CA . VAL A 1 288 ? 5.556 3.819 -20.381 1.00 98.31 288 VAL A CA 1
ATOM 2267 C C . VAL A 1 288 ? 4.464 4.747 -19.883 1.00 98.31 288 VAL A C 1
ATOM 2269 O O . VAL A 1 288 ? 3.609 5.153 -20.662 1.00 98.31 288 VAL A O 1
ATOM 2272 N N . ALA A 1 289 ? 4.514 5.110 -18.603 1.00 98.19 289 ALA A N 1
ATOM 2273 C CA . ALA A 1 289 ? 3.670 6.162 -18.048 1.00 98.19 289 ALA A CA 1
ATOM 2274 C C . ALA A 1 289 ? 4.294 7.535 -18.293 1.00 98.19 289 ALA A C 1
ATOM 2276 O O . ALA A 1 289 ? 5.374 7.835 -17.772 1.00 98.19 289 ALA A O 1
ATOM 2277 N N . GLU A 1 290 ? 3.590 8.372 -19.045 1.00 98.19 290 GLU A N 1
ATOM 2278 C CA . GLU A 1 290 ? 3.995 9.733 -19.378 1.00 98.19 290 GLU A CA 1
ATOM 2279 C C . GLU A 1 290 ? 3.176 10.735 -18.562 1.00 98.19 290 GLU A C 1
ATOM 2281 O O . GLU A 1 290 ? 1.993 10.980 -18.818 1.00 98.19 290 GLU A O 1
ATOM 2286 N N . ALA A 1 291 ? 3.801 11.291 -17.522 1.00 97.12 291 ALA A N 1
ATOM 2287 C CA . ALA A 1 291 ? 3.073 12.050 -16.510 1.00 97.12 291 ALA A CA 1
ATOM 2288 C C . ALA A 1 291 ? 2.530 13.385 -17.021 1.00 97.12 291 ALA A C 1
ATOM 2290 O O . ALA A 1 291 ? 1.470 13.806 -16.564 1.00 97.12 291 ALA A O 1
ATOM 2291 N N . ASP A 1 292 ? 3.250 14.052 -17.927 1.00 95.94 292 ASP A N 1
ATOM 2292 C CA . ASP A 1 292 ? 2.862 15.382 -18.407 1.00 95.94 292 ASP A CA 1
ATOM 2293 C C . ASP A 1 292 ? 1.814 15.306 -19.529 1.00 95.94 292 ASP A C 1
ATOM 2295 O O . ASP A 1 292 ? 0.966 16.193 -19.627 1.00 95.94 292 ASP A O 1
ATOM 2299 N N . SER A 1 293 ? 1.828 14.248 -20.350 1.00 96.69 293 SER A N 1
ATOM 2300 C CA . SER A 1 293 ? 0.811 14.026 -21.389 1.00 96.69 293 SER A CA 1
ATOM 2301 C C . SER A 1 293 ? -0.447 13.326 -20.866 1.00 96.69 293 SER A C 1
ATOM 2303 O O . SER A 1 293 ? -1.502 13.436 -21.491 1.00 96.69 293 SER A O 1
ATOM 2305 N N . GLY A 1 294 ? -0.374 12.644 -19.716 1.00 97.19 294 GLY A N 1
ATOM 2306 C CA . GLY A 1 294 ? -1.503 11.874 -19.188 1.00 97.19 294 GLY A CA 1
ATOM 2307 C C . GLY A 1 294 ? -1.786 10.624 -20.023 1.00 97.19 294 GLY A C 1
ATOM 2308 O O . GLY A 1 294 ? -2.947 10.260 -20.236 1.00 97.19 294 GLY A O 1
ATOM 2309 N N . GLU A 1 295 ? -0.727 10.003 -20.546 1.00 97.69 295 GLU A N 1
ATOM 2310 C CA . GLU A 1 295 ? -0.801 8.889 -21.491 1.00 97.69 295 GLU A CA 1
ATOM 2311 C C . GLU A 1 295 ? -0.014 7.672 -20.997 1.00 97.69 295 GLU A C 1
ATOM 2313 O O . GLU A 1 295 ? 0.965 7.793 -20.253 1.00 97.69 295 GLU A O 1
ATOM 2318 N N . ILE A 1 296 ? -0.431 6.491 -21.463 1.00 98.25 296 ILE A N 1
ATOM 2319 C CA . ILE A 1 296 ? 0.442 5.317 -21.510 1.00 98.25 296 ILE A CA 1
ATOM 2320 C C . ILE A 1 296 ? 0.893 5.131 -22.950 1.00 98.25 296 ILE A C 1
ATOM 2322 O O . ILE A 1 296 ? 0.058 4.947 -23.836 1.00 98.25 296 ILE A O 1
ATOM 2326 N N . SER A 1 297 ? 2.199 5.119 -23.175 1.00 97.62 297 SER A N 1
ATOM 2327 C CA . SER A 1 297 ? 2.792 4.760 -24.461 1.00 97.62 297 SER A CA 1
ATOM 2328 C C . SER A 1 297 ? 3.170 3.288 -24.504 1.00 97.62 297 SER A C 1
ATOM 2330 O O . SER A 1 297 ? 3.613 2.721 -23.509 1.00 97.62 297 SER A O 1
ATOM 2332 N N . LYS A 1 298 ? 3.021 2.673 -25.675 1.00 97.00 298 LYS A N 1
ATOM 2333 C CA . LYS A 1 298 ? 3.437 1.310 -25.999 1.00 97.00 298 LYS A CA 1
ATOM 2334 C C . LYS A 1 298 ? 4.466 1.343 -27.122 1.00 97.00 298 LYS A C 1
ATOM 2336 O O . LYS A 1 298 ? 4.226 1.924 -28.184 1.00 97.00 298 LYS A O 1
ATOM 2341 N N . ILE A 1 299 ? 5.585 0.670 -26.896 1.00 96.31 299 ILE A N 1
ATOM 2342 C CA . ILE A 1 299 ? 6.657 0.458 -27.862 1.00 96.31 299 ILE A CA 1
ATOM 2343 C C . ILE A 1 299 ? 6.716 -1.038 -28.146 1.00 96.31 299 ILE A C 1
ATOM 2345 O O . ILE A 1 299 ? 7.203 -1.811 -27.326 1.00 96.31 299 ILE A O 1
ATOM 2349 N N . SER A 1 300 ? 6.170 -1.446 -29.294 1.00 92.12 300 SER A N 1
ATOM 2350 C CA . SER A 1 300 ? 6.024 -2.871 -29.646 1.00 92.12 300 SER A CA 1
ATOM 2351 C C . SER A 1 300 ? 7.242 -3.449 -30.369 1.00 92.12 300 SER A C 1
ATOM 2353 O O . SER A 1 300 ? 7.426 -4.660 -30.381 1.00 92.12 300 SER A O 1
ATOM 2355 N N . ASP A 1 301 ? 8.056 -2.598 -30.992 1.00 88.19 301 ASP A N 1
ATOM 2356 C CA . ASP A 1 301 ? 9.298 -3.001 -31.648 1.00 88.19 301 ASP A CA 1
ATOM 2357 C C . ASP A 1 301 ? 10.440 -2.109 -31.164 1.00 88.19 301 ASP A C 1
ATOM 2359 O O . ASP A 1 301 ? 10.593 -0.957 -31.577 1.00 88.19 301 ASP A O 1
ATOM 2363 N N . LEU A 1 302 ? 11.251 -2.674 -30.275 1.00 87.88 302 LEU A N 1
ATOM 2364 C CA . LEU A 1 302 ? 12.378 -1.996 -29.642 1.00 87.88 302 LEU A CA 1
ATOM 2365 C C . LEU A 1 302 ? 13.549 -1.765 -30.606 1.00 87.88 302 LEU A C 1
ATOM 2367 O O . LEU A 1 302 ? 14.429 -0.966 -30.311 1.00 87.88 302 LEU A O 1
ATOM 2371 N N . ARG A 1 303 ? 13.557 -2.406 -31.785 1.00 83.19 303 ARG A N 1
ATOM 2372 C CA . ARG A 1 303 ? 14.586 -2.166 -32.809 1.00 83.19 303 ARG A CA 1
ATOM 2373 C C . ARG A 1 303 ? 14.295 -0.930 -33.646 1.00 83.19 303 ARG A C 1
ATOM 2375 O O . ARG A 1 303 ? 15.229 -0.283 -34.114 1.00 83.19 303 ARG A O 1
ATOM 2382 N N . THR A 1 304 ? 13.019 -0.656 -33.908 1.00 81.12 304 THR A N 1
ATOM 2383 C CA . THR A 1 304 ? 12.590 0.509 -34.699 1.00 81.12 304 THR A CA 1
ATOM 2384 C C . THR A 1 304 ? 12.215 1.700 -33.827 1.00 81.12 304 THR A C 1
ATOM 2386 O O . THR A 1 304 ? 12.238 2.830 -34.311 1.00 81.12 304 THR A O 1
ATOM 2389 N N . GLY A 1 305 ? 11.892 1.457 -32.555 1.00 83.31 305 GLY A N 1
ATOM 2390 C CA . GLY A 1 305 ? 11.570 2.483 -31.571 1.00 83.31 305 GLY A CA 1
ATOM 2391 C C . GLY A 1 305 ? 10.242 3.194 -31.820 1.00 83.31 305 GLY A C 1
ATOM 2392 O O . GLY A 1 305 ? 10.059 4.336 -31.405 1.00 83.31 305 GLY A O 1
ATOM 2393 N N . GLY A 1 306 ? 9.310 2.539 -32.519 1.00 89.25 306 GLY A N 1
ATOM 2394 C CA . GLY A 1 306 ? 7.992 3.098 -32.802 1.00 89.25 306 GLY A CA 1
ATOM 2395 C C . GLY A 1 306 ? 7.158 3.261 -31.530 1.00 89.25 306 GLY A C 1
ATOM 2396 O O . GLY A 1 306 ? 6.708 2.269 -30.957 1.00 89.25 306 GLY A O 1
ATOM 2397 N N . VAL A 1 307 ? 6.929 4.511 -31.119 1.00 94.75 307 VAL A N 1
ATOM 2398 C CA . VAL A 1 307 ? 6.074 4.865 -29.977 1.00 94.75 307 VAL A CA 1
ATOM 2399 C C . VAL A 1 307 ? 4.633 5.043 -30.447 1.00 94.75 307 VAL A C 1
ATOM 2401 O O . VAL A 1 307 ? 4.356 5.800 -31.379 1.00 94.75 307 VAL A O 1
ATOM 2404 N N . THR A 1 308 ? 3.706 4.349 -29.794 1.00 95.31 308 THR A N 1
ATOM 2405 C CA . THR A 1 308 ? 2.262 4.480 -30.022 1.00 95.31 308 THR A CA 1
ATOM 2406 C C . THR A 1 308 ? 1.560 4.763 -28.706 1.00 95.31 308 THR A C 1
ATOM 2408 O O . THR A 1 308 ? 1.930 4.191 -27.688 1.00 95.31 308 THR A O 1
ATOM 2411 N N . THR A 1 309 ? 0.539 5.615 -28.703 1.00 96.81 309 THR A N 1
ATOM 2412 C CA . THR A 1 309 ? -0.269 5.811 -27.496 1.00 96.81 309 THR A CA 1
ATOM 2413 C C . THR A 1 309 ? -1.207 4.623 -27.306 1.00 96.81 309 THR A C 1
ATOM 2415 O O . THR A 1 309 ? -2.001 4.328 -28.198 1.00 96.81 309 THR A O 1
ATOM 2418 N N . LEU A 1 310 ? -1.136 3.979 -26.142 1.00 97.06 310 LEU A N 1
ATOM 2419 C CA . LEU A 1 310 ? -2.057 2.930 -25.712 1.00 97.06 310 LEU A CA 1
ATOM 2420 C C . LEU A 1 310 ? -3.294 3.532 -25.042 1.00 97.06 310 LEU A C 1
ATOM 2422 O O . LEU A 1 310 ? -4.401 3.278 -25.487 1.00 97.06 310 LEU A O 1
ATOM 2426 N N . ALA A 1 311 ? -3.100 4.359 -24.015 1.00 97.00 311 ALA A N 1
ATOM 2427 C CA . ALA A 1 311 ? -4.187 4.956 -23.237 1.00 97.00 311 ALA A CA 1
ATOM 2428 C C . ALA A 1 311 ? -3.994 6.468 -23.080 1.00 97.00 311 ALA A C 1
ATOM 2430 O O . ALA A 1 311 ? -2.867 6.968 -23.112 1.00 97.00 311 ALA A O 1
ATOM 2431 N N . ARG A 1 312 ? -5.102 7.198 -22.917 1.00 96.50 312 ARG A N 1
ATOM 2432 C CA . ARG A 1 312 ? -5.155 8.667 -22.813 1.00 96.50 312 ARG A CA 1
ATOM 2433 C C . ARG A 1 312 ? -6.092 9.092 -21.690 1.00 96.50 312 ARG A C 1
ATOM 2435 O O . ARG A 1 312 ? -7.019 8.368 -21.352 1.00 96.50 312 ARG A O 1
ATOM 2442 N N . GLY A 1 313 ? -5.914 10.321 -21.209 1.00 95.44 313 GLY A N 1
ATOM 2443 C CA . GLY A 1 313 ? -6.841 10.942 -20.259 1.00 95.44 313 GLY A CA 1
ATOM 2444 C C . GLY A 1 313 ? -6.576 10.574 -18.801 1.00 95.44 313 GLY A C 1
ATOM 2445 O O . GLY A 1 313 ? -7.458 10.757 -17.968 1.00 95.44 313 GLY A O 1
ATOM 2446 N N . LEU A 1 314 ? -5.374 10.082 -18.500 1.00 96.69 314 LEU A N 1
ATOM 2447 C CA . LEU A 1 314 ? -4.956 9.724 -17.150 1.00 96.69 314 LEU A CA 1
ATOM 2448 C C . LEU A 1 314 ? 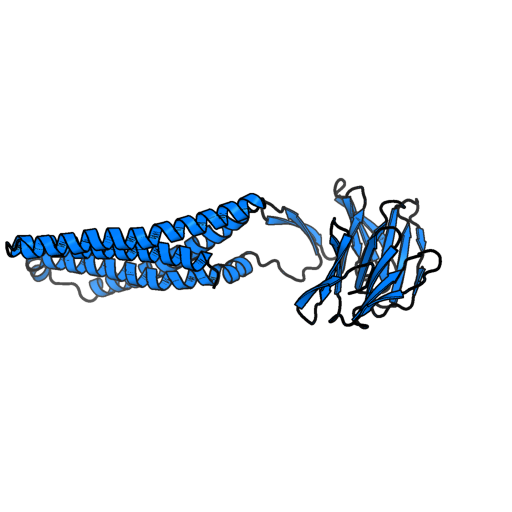-4.498 10.967 -16.379 1.00 96.69 314 LEU A C 1
ATOM 2450 O O . LEU A 1 314 ? -3.805 11.842 -16.904 1.00 96.69 314 LEU A O 1
ATOM 2454 N N . SER A 1 315 ? -4.844 11.016 -15.100 1.00 96.81 315 SER A N 1
ATOM 2455 C CA . SER A 1 315 ? -4.531 12.084 -14.157 1.00 96.81 315 SER A CA 1
ATOM 2456 C C . SER A 1 315 ? -3.119 11.920 -13.589 1.00 96.81 315 SER A C 1
ATOM 2458 O O . SER A 1 315 ? -2.898 11.447 -12.467 1.00 96.81 315 SER A O 1
ATOM 2460 N N . ARG A 1 316 ? -2.134 12.318 -14.403 1.00 96.69 316 ARG A N 1
ATOM 2461 C CA . ARG A 1 316 ? -0.702 12.319 -14.069 1.00 96.69 316 ARG A CA 1
ATOM 2462 C C . ARG A 1 316 ? -0.200 10.923 -13.648 1.00 96.69 316 ARG A C 1
ATOM 2464 O O . ARG A 1 316 ? 0.095 10.694 -12.465 1.00 96.69 316 ARG A O 1
ATOM 2471 N N . PRO A 1 317 ? -0.104 9.979 -14.604 1.00 97.62 317 PRO A N 1
ATOM 2472 C CA . PRO A 1 317 ? 0.314 8.609 -14.332 1.00 97.62 317 PRO A CA 1
ATOM 2473 C C . PRO A 1 317 ? 1.774 8.573 -13.864 1.00 97.62 317 PRO A C 1
ATOM 2475 O O . PRO A 1 317 ? 2.676 9.084 -14.524 1.00 97.62 317 PRO A O 1
ATOM 2478 N N . MET A 1 318 ? 2.009 7.980 -12.694 1.00 96.38 318 MET A N 1
ATOM 2479 C CA . MET A 1 318 ? 3.319 7.985 -12.029 1.00 96.38 318 MET A CA 1
ATOM 2480 C C . MET A 1 318 ? 3.993 6.618 -12.004 1.00 96.38 318 MET A C 1
ATOM 2482 O O . MET A 1 318 ? 5.221 6.543 -12.034 1.00 96.38 318 MET A O 1
ATOM 2486 N N . SER A 1 319 ? 3.207 5.547 -11.918 1.00 96.19 319 SER A N 1
ATOM 2487 C CA . SER A 1 319 ? 3.708 4.176 -11.886 1.00 96.19 319 SER A CA 1
ATOM 2488 C C . SER A 1 319 ? 2.772 3.251 -12.639 1.00 96.19 319 SER A C 1
ATOM 2490 O O . SER A 1 319 ? 1.565 3.492 -12.669 1.00 96.19 319 SER A O 1
ATOM 2492 N N . ILE A 1 320 ? 3.338 2.195 -13.212 1.00 97.19 320 ILE A N 1
ATOM 2493 C CA . ILE A 1 320 ? 2.606 1.132 -13.883 1.00 97.19 320 ILE A CA 1
ATOM 2494 C C . ILE A 1 320 ? 3.139 -0.225 -13.455 1.00 97.19 320 ILE A C 1
ATOM 2496 O O . ILE A 1 320 ? 4.330 -0.371 -13.182 1.00 97.19 320 ILE A O 1
ATOM 2500 N N . ALA A 1 321 ? 2.257 -1.213 -13.395 1.00 96.38 321 ALA A N 1
ATOM 2501 C CA . ALA A 1 321 ? 2.627 -2.593 -13.129 1.00 96.38 321 ALA A CA 1
ATOM 2502 C C . ALA A 1 321 ? 1.638 -3.536 -13.800 1.00 96.38 321 ALA A C 1
ATOM 2504 O O . ALA A 1 321 ? 0.443 -3.251 -13.873 1.00 96.38 321 ALA A O 1
ATOM 2505 N N . PHE A 1 322 ? 2.141 -4.675 -14.251 1.00 95.12 322 PHE A N 1
ATOM 2506 C CA . PHE A 1 322 ? 1.290 -5.755 -14.711 1.00 95.12 322 PHE A CA 1
ATOM 2507 C C . PHE A 1 322 ? 0.972 -6.726 -13.581 1.00 95.12 322 PHE A C 1
ATOM 2509 O O . PHE A 1 322 ? 1.837 -7.019 -12.754 1.00 95.12 322 PHE A O 1
ATOM 2516 N N . ASP A 1 323 ? -0.229 -7.295 -13.600 1.00 91.50 323 ASP A N 1
ATOM 2517 C CA . ASP A 1 323 ? -0.506 -8.502 -12.829 1.00 91.50 323 ASP A CA 1
ATOM 2518 C C . ASP A 1 323 ? -0.111 -9.786 -13.586 1.00 91.50 323 ASP A C 1
ATOM 2520 O O . ASP A 1 323 ? 0.400 -9.776 -14.716 1.00 91.50 323 ASP A O 1
ATOM 2524 N N . GLN A 1 324 ? -0.338 -10.928 -12.935 1.00 87.62 324 GLN A N 1
ATOM 2525 C CA . GLN A 1 324 ? -0.065 -12.245 -13.514 1.00 87.62 324 GLN A CA 1
ATOM 2526 C C . GLN A 1 324 ? -0.974 -12.564 -14.710 1.00 87.62 324 GLN A C 1
ATOM 2528 O O . GLN A 1 324 ? -0.547 -13.277 -15.616 1.00 87.62 324 GLN A O 1
ATOM 2533 N N . SER A 1 325 ? -2.189 -12.014 -14.740 1.00 86.44 325 SER A N 1
ATOM 2534 C CA . SER A 1 325 ? -3.172 -12.217 -15.811 1.00 86.44 325 SER A CA 1
ATOM 2535 C C . SER A 1 325 ? -2.837 -11.421 -17.075 1.00 86.44 325 SER A C 1
ATOM 2537 O O . SER A 1 325 ? -3.288 -11.788 -18.155 1.00 86.44 325 SER A O 1
ATOM 2539 N N . GLY A 1 326 ? -2.016 -10.374 -16.954 1.00 87.38 326 GLY A N 1
ATOM 2540 C CA . GLY A 1 326 ? -1.646 -9.486 -18.059 1.00 87.38 326 GLY A CA 1
ATOM 2541 C C . GLY A 1 326 ? -2.354 -8.144 -18.059 1.00 87.38 326 GLY A C 1
ATOM 2542 O O . GLY A 1 326 ? -2.172 -7.369 -18.994 1.00 87.38 326 GLY A O 1
ATOM 2543 N N . ASP A 1 327 ? -3.092 -7.840 -17.000 1.00 91.19 327 ASP A N 1
ATOM 2544 C CA . ASP A 1 327 ? -3.747 -6.556 -16.847 1.00 91.19 327 ASP A CA 1
ATOM 2545 C C . ASP A 1 327 ? -2.745 -5.486 -16.398 1.00 91.19 327 ASP A C 1
ATOM 2547 O O . ASP A 1 327 ? -1.930 -5.726 -15.500 1.00 91.19 327 ASP A O 1
ATOM 2551 N N . LEU A 1 328 ? -2.813 -4.299 -17.010 1.00 96.88 328 LEU A N 1
ATOM 2552 C CA . LEU A 1 328 ? -1.965 -3.161 -16.665 1.00 96.88 328 LEU A CA 1
ATOM 2553 C C . LEU A 1 328 ? -2.674 -2.270 -15.643 1.00 96.88 328 LEU A C 1
ATOM 2555 O O . LEU A 1 328 ? -3.780 -1.797 -15.883 1.00 96.88 328 LEU A O 1
ATOM 2559 N N . TYR A 1 329 ? -2.018 -1.997 -14.521 1.00 97.81 329 TYR A N 1
ATOM 2560 C CA . TYR A 1 329 ? -2.499 -1.070 -13.501 1.00 97.81 329 TYR A CA 1
ATOM 2561 C C . TYR A 1 329 ? -1.656 0.197 -13.510 1.00 97.81 329 TYR A C 1
ATOM 2563 O O . TYR A 1 329 ? -0.433 0.129 -13.628 1.00 97.81 329 TYR A O 1
ATOM 2571 N N . VAL A 1 330 ? -2.309 1.344 -13.350 1.00 98.00 330 VAL A N 1
ATOM 2572 C CA . VAL A 1 330 ? -1.709 2.675 -13.410 1.00 98.00 330 VAL A CA 1
ATOM 2573 C C . VAL A 1 330 ? -2.022 3.429 -12.127 1.00 98.00 330 VAL A C 1
ATOM 2575 O O . VAL A 1 330 ? -3.182 3.560 -11.754 1.00 98.00 330 VAL A O 1
ATOM 2578 N N . ALA A 1 331 ? -0.994 3.955 -11.464 1.00 97.56 331 ALA A N 1
ATOM 2579 C CA . ALA A 1 331 ? -1.162 4.840 -10.318 1.00 97.56 331 ALA A CA 1
ATOM 2580 C C . ALA A 1 331 ? -1.240 6.303 -10.768 1.00 97.56 331 ALA A C 1
ATOM 2582 O O . ALA A 1 331 ? -0.249 6.870 -11.245 1.00 97.56 331 ALA A O 1
ATOM 2583 N N . GLU A 1 332 ? -2.401 6.922 -10.573 1.00 96.94 332 GLU A N 1
ATOM 2584 C CA . GLU A 1 332 ? -2.687 8.308 -10.938 1.00 96.94 332 GLU A CA 1
ATOM 2585 C C . GLU A 1 332 ? -2.579 9.203 -9.707 1.00 96.94 332 GLU A C 1
ATOM 2587 O O . GLU A 1 332 ? -3.406 9.177 -8.796 1.00 96.94 332 GLU A O 1
ATOM 2592 N N . THR A 1 333 ? -1.503 9.983 -9.635 1.00 92.06 333 THR A N 1
ATOM 2593 C CA . THR A 1 333 ? -1.166 10.690 -8.389 1.00 92.06 333 THR A CA 1
ATOM 2594 C C . THR A 1 333 ? -2.008 11.936 -8.163 1.00 92.06 333 THR A C 1
ATOM 2596 O O . THR A 1 333 ? -2.176 12.351 -7.019 1.00 92.06 333 THR A O 1
ATOM 2599 N N . GLU A 1 334 ? -2.531 12.552 -9.222 1.00 91.12 334 GLU A N 1
ATOM 2600 C CA . GLU A 1 334 ? -3.344 13.758 -9.073 1.00 91.12 334 GLU A CA 1
ATOM 2601 C C . GLU A 1 334 ? -4.805 13.438 -8.720 1.00 91.12 334 GLU A C 1
ATOM 2603 O O . GLU A 1 334 ? -5.399 14.157 -7.918 1.00 91.12 334 GLU A O 1
ATOM 2608 N N . SER A 1 335 ? -5.362 12.329 -9.219 1.00 92.31 335 SER A N 1
ATOM 2609 C CA . SER A 1 335 ? -6.676 11.826 -8.781 1.00 92.31 335 SER A CA 1
ATOM 2610 C C . SER A 1 335 ? -6.608 11.001 -7.489 1.00 92.31 335 SER A C 1
ATOM 2612 O O . SER A 1 335 ? -7.575 10.981 -6.729 1.00 92.31 335 SER A O 1
ATOM 2614 N N . GLY A 1 336 ? -5.472 10.356 -7.206 1.00 92.62 336 GLY A N 1
ATOM 2615 C CA . GLY A 1 336 ? -5.326 9.423 -6.086 1.00 92.62 336 GLY A CA 1
ATOM 2616 C C . GLY A 1 336 ? -5.948 8.049 -6.359 1.00 92.62 336 GLY A C 1
ATOM 2617 O O . GLY A 1 336 ? -6.295 7.340 -5.414 1.00 92.62 336 GLY A O 1
ATOM 2618 N N . GLU A 1 337 ? -6.108 7.685 -7.632 1.00 94.12 337 GLU A N 1
ATOM 2619 C CA . GLU A 1 337 ? -6.769 6.456 -8.077 1.00 94.12 337 GLU A CA 1
ATOM 2620 C C . GLU A 1 337 ? -5.771 5.448 -8.672 1.00 94.12 337 GLU A C 1
ATOM 2622 O O . GLU A 1 337 ? -4.657 5.797 -9.076 1.00 94.12 337 GLU A O 1
ATOM 2627 N N . ILE A 1 338 ? -6.180 4.175 -8.706 1.00 96.88 338 ILE A N 1
ATOM 2628 C CA . ILE A 1 338 ? -5.508 3.127 -9.477 1.00 96.88 338 ILE A CA 1
ATOM 2629 C C . ILE A 1 338 ? -6.437 2.726 -10.618 1.00 96.88 338 ILE A C 1
ATOM 2631 O O . ILE A 1 338 ? -7.495 2.143 -10.370 1.00 96.88 338 ILE A O 1
ATOM 2635 N N . SER A 1 339 ? -6.022 3.001 -11.847 1.00 95.75 339 SER A N 1
ATOM 2636 C CA . SER A 1 339 ? -6.766 2.625 -13.048 1.00 95.75 339 SER A CA 1
ATOM 2637 C C . SER A 1 339 ? -6.261 1.305 -13.602 1.00 95.75 339 SER A C 1
ATOM 2639 O O . SER A 1 339 ? -5.067 1.015 -13.556 1.00 95.75 339 SER A O 1
ATOM 2641 N N . LYS A 1 340 ? -7.178 0.500 -14.128 1.00 96.12 340 LYS A N 1
ATOM 2642 C CA . LYS A 1 340 ? -6.863 -0.697 -14.904 1.00 96.12 340 LYS A CA 1
ATOM 2643 C C . LYS A 1 340 ? -6.990 -0.330 -16.378 1.00 96.12 340 LYS A C 1
ATOM 2645 O O . LYS A 1 340 ? -8.017 0.220 -16.747 1.00 96.12 340 LYS A O 1
ATOM 2650 N N . VAL A 1 341 ? -5.973 -0.638 -17.173 1.00 93.81 341 VAL A N 1
ATOM 2651 C CA . VAL A 1 341 ? -5.933 -0.392 -18.617 1.00 93.81 341 VAL A CA 1
ATOM 2652 C C . VAL A 1 341 ? -5.838 -1.726 -19.339 1.00 93.81 341 VAL A C 1
ATOM 2654 O O . VAL A 1 341 ? -4.966 -2.549 -19.040 1.00 93.81 341 VAL A O 1
ATOM 2657 N N . ASP A 1 342 ? -6.719 -1.934 -20.308 1.00 89.75 342 ASP A N 1
ATOM 2658 C CA . ASP A 1 342 ? -6.640 -3.077 -21.209 1.00 89.75 342 ASP A CA 1
ATOM 2659 C C . ASP A 1 342 ? -5.553 -2.840 -22.276 1.00 89.75 342 ASP A C 1
ATOM 2661 O O . ASP A 1 342 ? -5.537 -1.828 -22.974 1.00 89.75 342 ASP A O 1
ATOM 2665 N N . VAL A 1 343 ? -4.597 -3.763 -22.406 1.00 89.19 343 VAL A N 1
ATOM 2666 C CA . VAL A 1 343 ? -3.423 -3.571 -23.283 1.00 89.19 343 VAL A CA 1
ATOM 2667 C C . VAL A 1 343 ? -3.667 -3.845 -24.768 1.00 89.19 343 VAL A C 1
ATOM 2669 O O . VAL A 1 343 ? -2.776 -3.582 -25.589 1.00 89.19 343 VAL A O 1
ATOM 2672 N N . GLU A 1 344 ? -4.837 -4.378 -25.118 1.00 85.88 344 GLU A N 1
ATOM 2673 C CA . GLU A 1 344 ? -5.263 -4.581 -26.503 1.00 85.88 344 GLU A CA 1
ATOM 2674 C C . GLU A 1 344 ? -6.059 -3.379 -27.017 1.00 85.88 344 GLU A C 1
ATOM 2676 O O . GLU A 1 344 ? -5.882 -2.965 -28.164 1.00 85.88 344 GLU A O 1
ATOM 2681 N N . THR A 1 345 ? -6.914 -2.815 -26.165 1.00 85.50 345 THR A N 1
ATOM 2682 C CA . THR A 1 345 ? -7.876 -1.765 -26.528 1.00 85.50 345 THR A CA 1
ATOM 2683 C C . THR A 1 345 ? -7.477 -0.373 -26.048 1.00 85.50 345 THR A C 1
ATOM 2685 O O . THR A 1 345 ? -7.810 0.607 -26.714 1.00 85.50 345 THR A O 1
ATOM 2688 N N . GLY A 1 346 ? -6.733 -0.275 -24.944 1.00 84.25 346 GLY A N 1
ATOM 2689 C CA . GLY A 1 346 ? -6.362 0.990 -24.312 1.00 84.25 346 GLY A CA 1
ATOM 2690 C C . GLY A 1 346 ? -7.465 1.636 -23.471 1.00 84.25 346 GLY A C 1
ATOM 2691 O O . GLY A 1 346 ? -7.291 2.786 -23.060 1.00 84.25 346 GLY A O 1
ATOM 2692 N N . GLU A 1 347 ? -8.584 0.931 -23.260 1.00 82.94 347 GLU A N 1
ATOM 2693 C CA . GLU A 1 347 ? -9.726 1.378 -22.445 1.00 82.94 347 GLU A CA 1
ATOM 2694 C C . GLU A 1 347 ? -9.516 1.182 -20.940 1.00 82.94 347 GLU A C 1
ATOM 2696 O O . GLU A 1 347 ? -8.811 0.220 -20.537 1.00 82.94 347 GLU A O 1
#

Sequence (347 aa):
MSSSVLAVAQILASFFIIVACIIIGILMIKHSIRIQSRSQRIKAYFVIIGGVVFSTGLFWPAIAHLYTEYLWFQHLNYESVFLKILFTRWQLFLGFAGIAVGFLGLNLLIANALCPVSREFRRWTRRRNIMVNLSAVVIILILSSAMGVPMMWLWEEYLLYRNQVTVGENEISTVEIDSGDITAIMTGQARPRGLAFDENDNLYVSGSDKVFTFNPDTKIFATVASELSGPRGLAFDYTNGILYIVESDTGEITEINISTDPVTVVPDVIKGLSRPMSVAYRDGALYVAEADSGEISKISDLRTGGVTTLARGLSRPMSIAFDQSGDLYVAETESGEISKVDVETGE

Foldseek 3Di:
DDPLLVLVVLLVVLVLLLVVLLVVLVVQCVVCVVVVNPVSNVVSVCSNVVSNVVSCVSNPVSVVVLVVVCVVCVVVVNNVVSVLLVVLLVCQLCVQLVVQLVVLVVVVVVVCVVDPDDPVVCVVCVVVVVVVVVVSNSVSSVVSNVRSSVSSVCSVVVVCVVLDDPPPFQFDWDADPNVRDIGTLDGDPFCFAEWDAEPQRWIWTHGQFWIWIARPVVSDIDTLDGRAAGWHAWEADNVQQWIWIARQRFQAIKIWRPVDVVIDIRTRLAHDAQRWQYWYDDPQKIWTQRQVQQFIWIQNHSNVNDIDTLAHDAQRWHYWDADPVGWIWTQRPRVRDIDIADRVRRD

Radius of gyration: 32.78 Å; chains: 1; bounding box: 76×34×99 Å

Secondary structure (DSSP, 8-state):
--HHHHHHHHHHHHHHHHHHHHHHHHHHHHHHHHTT-HHHHHHHHHHHHHHHHHHHHHHHHHHHHHHHHHHHHHHTT-HHHHHHHHHHHHHHHHHHHHHHHHHHHHHHHHHHHHSPPPHHHHHHTHHHHHHHHHHHHHHHHHHHHHHHGGGGGGHHHHHHHHT---TT-SEEEEE-TTT--EEEEEESS----EEEE-TT--EEEE-SSEEEEEETTTTEEEEEEES-SSEEEEEEETTTTEEEEEETTTTEEEEEETTSSSPEEEEEEE---SSEEEEEEETTEEEEEETTTTEEEEES-TTTT-EEEEEE--SSEEEEEE-TTS-EEEEETTTTEEEEE-TTT--